Protein AF-A0A9P0NRB1-F1 (afdb_monomer)

Radius of gyration: 31.97 Å; Cα contacts (8 Å, |Δi|>4): 342; chains: 1; bounding box: 76×62×116 Å

Foldseek 3Di:
DDAAPPPRHDDPDVVVNQVCCCPPVVDPPPPPPPPDPQDQPDAAPPPRDTHSDPVVNCVCCCPPVVDPPPDPPPPPPPVVPPPDDFDDCVVPVLVVQLFDPPWTKDWPDWDADPPSWIKTKMKTKQQDPVNVVVSVVVNCVSQLFDKDWPDFDDDPDPFWPGWTKIDTPLLAAQVVDPGRDPSNPNFPWMKIKIKGFDCPLVPPPDDDPDDDDPSGIIMITMITGRGGPDDSDHPPPPPPPPPPDDDDDDDDDDDDDDDDDDDDD

Secondary structure (DSSP, 8-state):
--B-TTT--B-SSHHHHHHHHHHTS----------------EE-TTT--EESSHHHHHHHHHHHS-------------GGG--SPPPPGGG-HHHHHHSPTT--EEEEEEEE-STT-EEEEEEEET--HHHHHHHHHHHHHHHTPPEEEEEE---S-TTEEEEEEEEETT-S-GGGSSS--TT------EEEEEEEE-GGGGGS-----SS------EEEEEEEEE--SS-----------------------------------

Nearest PDB structures (foldseek):
  3l4g-assembly1_C  TM=4.200E-01  e=4.063E-01  Homo sapiens
  3l4g-assembly3_K  TM=4.240E-01  e=7.690E-01  Homo sapiens
  3fd2-assembly1_A  TM=2.915E-01  e=7.828E+00  Monomastix sp. OKE-1

Mean predicted aligned error: 19.41 Å

Solvent-accessible surface area (backbone atoms only — not comparable to full-atom values): 16632 Å² total; per-residue (Å²): 122,51,58,37,93,88,76,66,50,75,27,96,42,65,71,55,44,54,52,44,40,40,73,75,67,64,44,79,79,81,67,72,83,75,86,62,96,63,73,58,77,35,61,41,91,89,77,63,53,69,21,74,44,67,70,58,43,53,52,46,37,39,75,76,65,70,42,84,72,67,72,77,73,68,82,63,84,64,70,88,72,62,95,61,80,69,48,68,51,82,84,36,61,76,56,51,75,62,49,73,83,97,63,54,36,36,70,77,43,80,47,79,48,76,93,83,17,34,39,36,31,34,34,33,58,68,35,45,73,68,58,47,51,54,45,52,54,49,38,27,63,76,59,36,48,60,71,38,82,71,49,69,56,87,58,91,49,88,47,46,80,41,42,41,31,32,24,37,72,30,45,42,53,32,91,82,42,99,78,54,57,96,61,32,65,39,27,72,22,31,41,36,44,36,26,28,58,46,69,80,64,75,70,64,74,89,82,72,96,75,78,94,70,85,81,74,47,25,30,25,44,35,39,42,33,50,38,74,81,62,84,70,56,74,80,70,75,83,67,82,74,72,82,78,77,82,79,86,78,82,86,84,89,82,90,81,89,83,85,89,78,88,82,90,131

pLDDT: mean 70.47, std 21.88, range [27.14, 97.5]

Structure (mmCIF, N/CA/C/O backbone):
data_AF-A0A9P0NRB1-F1
#
_entry.id   AF-A0A9P0NRB1-F1
#
loop_
_atom_site.group_PDB
_atom_site.id
_atom_site.type_symbol
_atom_site.label_atom_id
_atom_site.label_alt_id
_atom_site.label_comp_id
_atom_site.label_asym_id
_atom_site.label_entity_id
_atom_site.label_seq_id
_atom_site.pdbx_PDB_ins_code
_atom_site.Cartn_x
_atom_site.Cartn_y
_atom_site.Cartn_z
_atom_site.occupancy
_atom_site.B_iso_or_equiv
_atom_site.auth_seq_id
_atom_site.auth_comp_id
_atom_site.auth_asym_id
_atom_site.auth_atom_id
_atom_site.pdbx_PDB_model_num
ATOM 1 N N . MET A 1 1 ? 16.504 -20.278 -51.788 1.00 63.56 1 MET A N 1
ATOM 2 C CA . MET A 1 1 ? 15.832 -20.450 -50.476 1.00 63.56 1 MET A CA 1
ATOM 3 C C . MET A 1 1 ? 16.129 -21.858 -49.961 1.00 63.56 1 MET A C 1
ATOM 5 O O . MET A 1 1 ? 16.263 -22.744 -50.796 1.00 63.56 1 MET A O 1
ATOM 9 N N . PRO A 1 2 ? 16.322 -22.094 -48.650 1.00 80.12 2 PRO A N 1
ATOM 10 C CA . PRO A 1 2 ? 16.578 -23.442 -48.137 1.00 80.12 2 PRO A CA 1
ATOM 11 C C . PRO A 1 2 ? 15.350 -24.344 -48.331 1.00 80.12 2 PRO A C 1
ATOM 13 O O . PRO A 1 2 ? 14.258 -24.010 -47.871 1.00 80.12 2 PRO A O 1
ATOM 16 N N . LYS A 1 3 ? 15.539 -25.486 -48.996 1.00 84.06 3 LYS A N 1
ATOM 17 C CA . LYS A 1 3 ? 14.492 -26.470 -49.302 1.00 84.06 3 LYS A CA 1
ATOM 18 C C . LYS A 1 3 ? 14.758 -27.795 -48.590 1.00 84.06 3 LYS A C 1
ATOM 20 O O . LYS A 1 3 ? 15.899 -28.100 -48.267 1.00 84.06 3 LYS A O 1
ATOM 25 N N . CYS A 1 4 ? 13.702 -28.542 -48.289 1.00 86.06 4 CYS A N 1
ATOM 26 C CA . CYS A 1 4 ? 13.808 -29.878 -47.710 1.00 86.06 4 CYS A CA 1
ATOM 27 C C . CYS A 1 4 ? 14.178 -30.894 -48.785 1.00 86.06 4 CYS A C 1
ATOM 29 O O . CYS A 1 4 ? 13.481 -30.995 -49.784 1.00 86.06 4 CYS A O 1
ATOM 31 N N . ASP A 1 5 ? 15.219 -31.688 -48.561 1.00 80.56 5 ASP A N 1
ATOM 32 C CA . ASP A 1 5 ? 15.662 -32.677 -49.550 1.00 80.56 5 ASP A CA 1
ATOM 33 C C . ASP A 1 5 ? 14.778 -33.936 -49.576 1.00 80.56 5 ASP A C 1
ATOM 35 O O . ASP A 1 5 ? 14.837 -34.709 -50.523 1.00 80.56 5 ASP A O 1
ATOM 39 N N . VAL A 1 6 ? 13.922 -34.127 -48.560 1.00 80.69 6 VAL A N 1
ATOM 40 C CA . VAL A 1 6 ? 13.035 -35.300 -48.443 1.00 80.69 6 VAL A CA 1
ATOM 41 C C . VAL A 1 6 ? 11.639 -35.037 -49.012 1.00 80.69 6 VAL A C 1
ATOM 43 O O . VAL A 1 6 ? 11.053 -35.921 -49.624 1.00 80.69 6 VAL A O 1
ATOM 46 N N . CYS A 1 7 ? 11.084 -33.836 -48.822 1.00 86.75 7 CYS A N 1
ATOM 47 C CA . CYS A 1 7 ? 9.746 -33.488 -49.327 1.00 86.75 7 CYS A CA 1
ATOM 48 C C . CYS A 1 7 ? 9.710 -32.237 -50.215 1.00 86.75 7 CYS A C 1
ATOM 50 O O . CYS A 1 7 ? 8.632 -31.720 -50.502 1.00 86.75 7 CYS A O 1
ATOM 52 N N . CYS A 1 8 ? 10.875 -31.711 -50.605 1.00 81.25 8 CYS A N 1
ATOM 53 C CA . CYS A 1 8 ? 11.050 -30.564 -51.506 1.00 81.25 8 CYS A CA 1
ATOM 54 C C . CYS A 1 8 ? 10.349 -29.265 -51.081 1.00 81.25 8 CYS A C 1
ATOM 56 O O . CYS A 1 8 ? 10.279 -28.314 -51.856 1.00 81.25 8 CYS A O 1
ATOM 58 N N . LYS A 1 9 ? 9.878 -29.177 -49.832 1.00 83.38 9 LYS A N 1
ATOM 59 C CA . LYS A 1 9 ? 9.221 -27.980 -49.311 1.00 83.38 9 LYS A CA 1
ATOM 60 C C . LYS A 1 9 ? 10.230 -26.855 -49.101 1.00 83.38 9 LYS A C 1
ATOM 62 O O . LYS A 1 9 ? 11.273 -27.061 -48.478 1.00 83.38 9 LYS A O 1
ATOM 67 N N . GLU A 1 10 ? 9.907 -25.664 -49.591 1.00 84.44 10 GLU A N 1
ATOM 68 C CA . GLU A 1 10 ? 10.756 -24.485 -49.443 1.00 84.44 10 GLU A CA 1
ATOM 69 C C . GLU A 1 10 ? 10.470 -23.736 -48.142 1.00 84.44 10 GLU A C 1
ATOM 71 O O . GLU A 1 10 ? 9.328 -23.607 -47.693 1.00 84.44 10 GLU A O 1
ATOM 76 N N . PHE A 1 11 ? 11.531 -23.223 -47.525 1.00 85.56 11 PHE A N 1
ATOM 77 C CA . PHE A 1 11 ? 11.455 -22.463 -46.289 1.00 85.56 11 PHE A CA 1
ATOM 78 C C . PHE A 1 11 ? 12.153 -21.121 -46.449 1.00 85.56 11 PHE A C 1
ATOM 80 O O . PHE A 1 11 ? 13.202 -20.998 -47.075 1.00 85.56 11 PHE A O 1
ATOM 87 N N . SER A 1 12 ? 11.603 -20.106 -45.788 1.00 81.31 12 SER A N 1
ATOM 88 C CA . SER A 1 12 ? 12.189 -18.766 -45.762 1.00 81.31 12 SER A CA 1
ATOM 89 C C . SER A 1 12 ? 13.526 -18.703 -45.016 1.00 81.31 12 SER A C 1
ATOM 91 O O . SER A 1 12 ? 14.352 -17.851 -45.315 1.00 81.31 12 SER A O 1
ATOM 93 N N . LEU A 1 13 ? 13.763 -19.593 -44.042 1.00 79.44 13 LEU A N 1
ATOM 94 C CA . LEU A 1 13 ? 14.939 -19.569 -43.164 1.00 79.44 13 LEU A CA 1
ATOM 95 C C . LEU A 1 13 ? 15.403 -20.990 -42.811 1.00 79.44 13 LEU A C 1
ATOM 97 O O . LEU A 1 13 ? 14.584 -21.857 -42.502 1.00 79.44 13 LEU A O 1
ATOM 101 N N . GLY A 1 14 ? 16.719 -21.213 -42.725 1.00 81.00 14 GLY A N 1
ATOM 102 C CA . GLY A 1 14 ? 17.300 -22.534 -42.424 1.00 81.00 14 GLY A CA 1
ATOM 103 C C . GLY A 1 14 ? 16.897 -23.122 -41.060 1.00 81.00 14 GLY A C 1
ATOM 104 O O . GLY A 1 14 ? 16.798 -24.337 -40.908 1.00 81.00 14 GLY A O 1
ATOM 105 N N . LYS A 1 15 ? 16.571 -22.278 -40.068 1.00 81.56 15 LYS A N 1
ATOM 106 C CA . LYS A 1 15 ? 16.027 -22.727 -38.769 1.00 81.56 15 LYS A CA 1
ATOM 107 C C . LYS A 1 15 ? 14.646 -23.384 -38.892 1.00 81.56 15 LYS A C 1
ATOM 109 O O . LYS A 1 15 ? 14.331 -24.303 -38.139 1.00 81.56 15 LYS A O 1
ATOM 114 N N . ASN A 1 16 ? 13.835 -22.929 -39.848 1.00 81.62 16 ASN A N 1
ATOM 115 C CA . ASN A 1 16 ? 12.512 -23.494 -40.098 1.00 81.62 16 ASN A CA 1
ATOM 116 C C . ASN A 1 16 ? 12.631 -24.850 -40.788 1.00 81.62 16 ASN A C 1
ATOM 118 O O . ASN A 1 16 ? 11.941 -25.778 -40.379 1.00 81.62 16 ASN A O 1
ATOM 122 N N 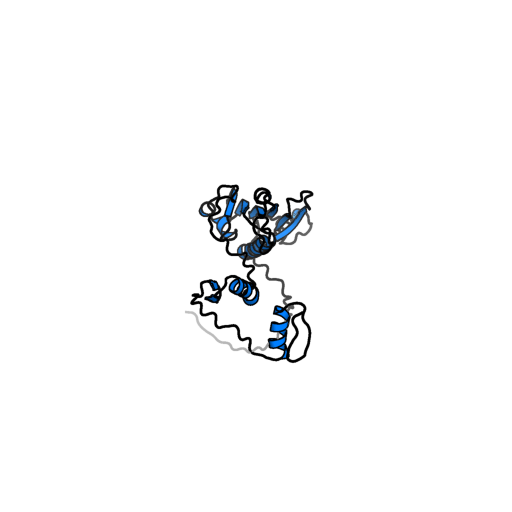. LEU A 1 17 ? 13.570 -24.977 -41.731 1.00 84.25 17 LEU A N 1
ATOM 123 C CA . LEU A 1 17 ? 13.905 -26.255 -42.349 1.00 84.25 17 LEU A CA 1
ATOM 124 C C . LEU A 1 17 ? 14.375 -27.277 -41.298 1.00 84.25 17 LEU A C 1
ATOM 126 O O . LEU A 1 17 ? 13.826 -28.368 -41.233 1.00 84.25 17 LEU A O 1
ATOM 130 N N . LYS A 1 18 ? 15.299 -26.916 -40.394 1.00 80.44 18 LYS A N 1
ATOM 131 C CA . LYS A 1 18 ? 15.756 -27.826 -39.320 1.00 80.44 18 LYS A CA 1
ATOM 132 C C . LYS A 1 18 ? 14.619 -28.309 -38.416 1.00 80.44 18 LYS A C 1
ATOM 134 O O . LYS A 1 18 ? 14.511 -29.501 -38.150 1.00 80.44 18 LYS A O 1
ATOM 139 N N . ARG A 1 19 ? 13.738 -27.403 -37.979 1.00 82.31 19 ARG A N 1
ATOM 140 C CA . ARG A 1 19 ? 12.544 -27.766 -37.195 1.00 82.31 19 ARG A CA 1
ATOM 141 C C . ARG A 1 19 ? 11.595 -28.674 -37.982 1.00 82.31 19 ARG A C 1
ATOM 143 O O . ARG A 1 19 ? 11.030 -29.599 -37.412 1.00 82.31 19 ARG A O 1
ATOM 150 N N . HIS A 1 20 ? 11.429 -28.423 -39.278 1.00 84.38 20 HIS A N 1
ATOM 151 C CA . HIS A 1 20 ? 10.632 -29.267 -40.160 1.00 84.38 20 HIS A CA 1
ATOM 152 C C . HIS A 1 20 ? 11.219 -30.684 -40.287 1.00 84.38 20 HIS A C 1
ATOM 154 O O . HIS A 1 20 ? 10.473 -31.646 -40.139 1.00 84.38 20 HIS A O 1
ATOM 160 N N . MET A 1 21 ? 12.540 -30.825 -40.443 1.00 77.56 21 MET A N 1
ATOM 161 C CA . MET A 1 21 ? 13.209 -32.134 -40.503 1.00 77.56 21 MET A CA 1
ATOM 162 C C . MET A 1 21 ? 13.005 -32.959 -39.224 1.00 77.56 21 MET A C 1
ATOM 164 O O . MET A 1 21 ? 12.771 -34.163 -39.298 1.00 77.56 21 MET A O 1
ATOM 168 N N . VAL A 1 22 ? 13.030 -32.313 -38.054 1.00 80.31 22 VAL A N 1
ATOM 169 C CA . VAL A 1 22 ? 12.804 -32.984 -36.760 1.00 80.31 22 VAL A CA 1
ATOM 170 C C . VAL A 1 22 ? 11.338 -33.365 -36.568 1.00 80.31 22 VAL A C 1
ATOM 172 O O . VAL A 1 22 ? 11.040 -34.475 -36.144 1.00 80.31 22 VAL A O 1
ATOM 175 N N . ASN A 1 23 ? 10.409 -32.463 -36.883 1.00 77.81 23 ASN A N 1
ATOM 176 C CA . ASN A 1 23 ? 8.996 -32.679 -36.570 1.00 77.81 23 ASN A CA 1
ATOM 177 C C . ASN A 1 23 ? 8.279 -33.564 -37.594 1.00 77.81 23 ASN A C 1
ATOM 179 O O . ASN A 1 23 ? 7.386 -34.318 -37.222 1.00 77.81 23 ASN A O 1
ATOM 183 N N . VAL A 1 24 ? 8.635 -33.446 -38.875 1.00 82.56 24 VAL A N 1
ATOM 184 C CA . VAL A 1 24 ? 7.942 -34.134 -39.977 1.00 82.56 24 VAL A CA 1
ATOM 185 C C . VAL A 1 24 ? 8.678 -35.404 -40.378 1.00 82.56 24 VAL A C 1
ATOM 187 O O . VAL A 1 24 ? 8.053 -36.444 -40.547 1.00 82.56 24 VAL A O 1
ATOM 190 N N . HIS A 1 25 ? 10.004 -35.341 -40.479 1.00 81.31 25 HIS A N 1
ATOM 191 C CA . HIS A 1 25 ? 10.816 -36.474 -40.924 1.00 81.31 25 HIS A CA 1
ATOM 192 C C . HIS A 1 25 ? 11.474 -37.237 -39.769 1.00 81.31 25 HIS A C 1
ATOM 194 O O . HIS A 1 25 ? 12.205 -38.190 -40.019 1.00 81.31 25 HIS A O 1
ATOM 200 N N . LYS A 1 26 ? 11.219 -36.833 -38.511 1.00 73.94 26 LYS A N 1
ATOM 201 C CA . LYS A 1 26 ? 11.788 -37.431 -37.288 1.00 73.94 26 LYS A CA 1
ATOM 202 C C . LYS A 1 26 ? 13.306 -37.631 -37.366 1.00 73.94 26 LYS A C 1
ATOM 204 O O . LYS A 1 26 ? 13.848 -38.515 -36.709 1.00 73.94 26 LYS A O 1
ATOM 209 N N . VAL A 1 27 ? 13.996 -36.804 -38.157 1.00 69.19 27 VAL A N 1
ATOM 210 C CA . VAL A 1 27 ? 15.444 -36.908 -38.315 1.00 69.19 27 VAL A CA 1
ATOM 211 C C . VAL A 1 27 ? 16.075 -36.442 -37.006 1.00 69.19 27 VAL A C 1
ATOM 213 O O . VAL A 1 27 ? 15.820 -35.303 -36.589 1.00 69.19 27 VAL A O 1
ATOM 216 N N . PRO A 1 28 ? 16.889 -37.283 -36.341 1.00 56.00 28 PRO A N 1
ATOM 217 C CA . PRO A 1 28 ? 17.625 -36.867 -35.163 1.00 56.00 28 PRO A CA 1
ATOM 218 C C . PRO A 1 28 ? 18.485 -35.667 -35.542 1.00 56.00 28 PRO A C 1
ATOM 220 O O . PRO A 1 28 ? 19.291 -35.729 -36.471 1.00 56.00 28 PRO A O 1
ATOM 223 N N . SER A 1 29 ? 18.296 -34.540 -34.856 1.00 51.50 29 SER A N 1
ATOM 224 C CA . SER A 1 29 ? 19.194 -33.406 -35.035 1.00 51.50 29 SER A CA 1
ATOM 225 C C . SER A 1 29 ? 20.600 -33.860 -34.666 1.00 51.50 29 SER A C 1
ATOM 227 O O . SER A 1 29 ? 20.891 -34.046 -33.488 1.00 51.50 29 SER A O 1
ATOM 229 N N . ILE A 1 30 ? 21.489 -33.977 -35.655 1.00 51.09 30 ILE A N 1
ATOM 230 C CA . ILE A 1 30 ? 22.933 -33.976 -35.420 1.00 51.09 30 ILE A CA 1
ATOM 231 C C . ILE A 1 30 ? 23.296 -32.537 -35.032 1.00 51.09 30 ILE A C 1
ATOM 233 O O . ILE A 1 30 ? 23.882 -31.764 -35.791 1.00 51.09 30 ILE A O 1
ATOM 237 N N . SER A 1 31 ? 22.880 -32.121 -33.837 1.00 48.03 31 SER A N 1
ATOM 238 C CA . SER A 1 31 ? 23.631 -31.110 -33.117 1.00 48.03 31 SER A CA 1
ATOM 239 C C . SER A 1 31 ? 24.984 -31.750 -32.857 1.00 48.03 31 SER A C 1
ATOM 241 O O . SER A 1 31 ? 25.068 -32.695 -32.074 1.00 48.03 31 SER A O 1
ATOM 243 N N . LYS A 1 32 ? 26.019 -31.273 -33.560 1.00 40.84 32 LYS A N 1
ATOM 244 C CA . LYS A 1 32 ? 27.420 -31.549 -33.223 1.00 40.84 32 LYS A CA 1
ATOM 245 C C . LYS A 1 32 ? 27.555 -31.586 -31.693 1.00 40.84 32 LYS A C 1
ATOM 247 O O . LYS A 1 32 ? 27.020 -30.669 -31.057 1.00 40.84 32 LYS A O 1
ATOM 252 N N . PRO A 1 33 ? 28.220 -32.596 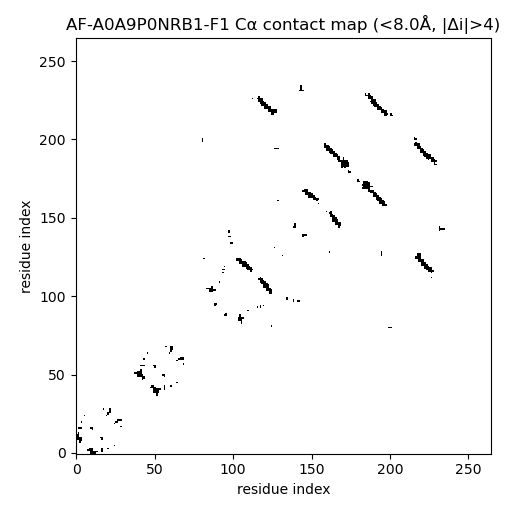-31.104 1.00 36.78 33 PRO A N 1
ATOM 253 C CA . PRO A 1 33 ? 28.442 -32.617 -29.673 1.00 36.78 33 PRO A CA 1
ATOM 254 C C . PRO A 1 33 ? 29.282 -31.386 -29.365 1.00 36.78 33 PRO A C 1
ATOM 256 O O . PRO A 1 33 ? 30.454 -31.300 -29.725 1.00 36.78 33 PRO A O 1
ATOM 259 N N . ASN A 1 34 ? 28.655 -30.381 -28.766 1.00 38.09 34 ASN A N 1
ATOM 260 C CA . ASN A 1 34 ? 29.394 -29.271 -28.214 1.00 38.09 34 ASN A CA 1
ATOM 261 C C . ASN A 1 34 ? 29.995 -29.829 -26.928 1.00 38.09 34 ASN A C 1
ATOM 263 O O . ASN A 1 34 ? 29.388 -29.754 -25.861 1.00 38.09 34 ASN A O 1
ATOM 267 N N . ILE A 1 35 ? 31.155 -30.476 -27.061 1.00 45.94 35 ILE A N 1
ATOM 268 C CA . ILE A 1 35 ? 32.080 -30.663 -25.953 1.00 45.94 35 ILE A CA 1
ATOM 269 C C . ILE A 1 35 ? 32.427 -29.248 -25.501 1.00 45.94 35 ILE A C 1
ATOM 271 O O . ILE A 1 35 ? 33.312 -28.584 -26.023 1.00 45.94 35 ILE A O 1
ATOM 275 N N . THR A 1 36 ? 31.645 -28.749 -24.560 1.00 38.72 36 THR A N 1
ATOM 276 C CA . THR A 1 36 ? 32.065 -27.705 -23.650 1.00 38.72 36 THR A CA 1
ATOM 277 C C . THR A 1 36 ? 31.658 -28.194 -22.280 1.00 38.72 36 THR A C 1
ATOM 279 O O . THR A 1 36 ? 30.482 -28.243 -21.930 1.00 38.72 36 THR A O 1
ATOM 282 N N . THR A 1 37 ? 32.671 -28.595 -21.528 1.00 44.12 37 THR A N 1
ATOM 283 C CA . THR A 1 37 ? 32.717 -28.686 -20.072 1.00 44.12 37 THR A CA 1
ATOM 284 C C . THR A 1 37 ? 32.214 -27.376 -19.452 1.00 44.12 37 THR A C 1
ATOM 286 O O . THR A 1 37 ? 32.972 -26.534 -18.984 1.00 44.12 37 THR A O 1
ATOM 289 N N . LYS A 1 38 ? 30.904 -27.133 -19.502 1.00 51.09 38 LYS A N 1
ATOM 290 C CA . LYS A 1 38 ? 30.254 -26.024 -18.808 1.00 51.09 38 LYS A CA 1
ATOM 291 C C . LYS A 1 38 ? 29.505 -26.611 -17.636 1.00 51.09 38 LYS A C 1
ATOM 293 O O . LYS A 1 38 ? 28.377 -27.078 -17.768 1.00 51.09 38 LYS A O 1
ATOM 298 N N . GLU A 1 39 ? 30.171 -26.574 -16.490 1.00 53.88 39 GLU A N 1
ATOM 299 C CA . GLU A 1 39 ? 29.558 -26.781 -15.185 1.00 53.88 39 GLU A CA 1
ATOM 300 C C . GLU A 1 39 ? 28.224 -26.028 -15.125 1.00 53.88 39 GLU A C 1
ATOM 302 O O . GLU A 1 39 ? 28.131 -24.858 -15.507 1.00 53.88 39 GLU A O 1
ATOM 307 N N . SER A 1 40 ? 27.162 -26.700 -14.691 1.00 59.78 40 SER A N 1
ATOM 308 C CA . SER A 1 40 ? 25.835 -26.106 -14.564 1.00 59.78 40 SER A CA 1
ATOM 309 C C . SER A 1 40 ? 25.842 -25.018 -13.481 1.00 59.78 40 SER A C 1
ATOM 311 O O . SER A 1 40 ? 25.691 -25.312 -12.293 1.00 59.78 40 SER A O 1
ATOM 313 N N . LYS A 1 41 ? 26.034 -23.756 -13.885 1.00 68.38 41 LYS A N 1
ATOM 314 C CA . LYS A 1 41 ? 26.217 -22.609 -12.971 1.00 68.38 41 LYS A CA 1
ATOM 315 C C . LYS A 1 41 ? 24.924 -22.108 -12.326 1.00 68.38 41 LYS A C 1
ATOM 317 O O . LYS A 1 41 ? 24.978 -21.327 -11.380 1.00 68.38 41 LYS A O 1
ATOM 322 N N . HIS A 1 42 ? 23.757 -22.493 -12.842 1.00 70.56 42 HIS A N 1
ATOM 323 C CA . HIS A 1 42 ? 22.483 -21.887 -12.457 1.00 70.56 42 HIS A CA 1
ATOM 324 C C . HIS A 1 42 ? 21.522 -22.933 -11.897 1.00 70.56 42 HIS A C 1
ATOM 326 O O . HIS A 1 42 ? 20.963 -23.728 -12.645 1.00 70.56 42 HIS A O 1
ATOM 332 N N . LYS A 1 43 ? 21.320 -22.926 -10.576 1.00 77.44 43 LYS A N 1
ATOM 333 C CA . LYS A 1 43 ? 20.413 -23.847 -9.878 1.00 77.44 43 LYS A CA 1
ATOM 334 C C . LYS A 1 43 ? 19.132 -23.128 -9.470 1.00 77.44 43 LYS A C 1
ATOM 336 O O . LYS A 1 43 ? 19.185 -21.982 -9.032 1.00 77.44 43 LYS A O 1
ATOM 341 N N . CYS A 1 44 ? 17.995 -23.803 -9.598 1.00 74.62 44 CYS A N 1
ATOM 342 C CA . CYS A 1 44 ? 16.723 -23.292 -9.102 1.00 74.62 44 CYS A CA 1
ATOM 343 C C . CYS A 1 44 ? 16.697 -23.336 -7.565 1.00 74.62 44 CYS A C 1
ATOM 345 O O . CYS A 1 44 ? 16.925 -24.407 -7.005 1.00 74.62 44 CYS A O 1
ATOM 347 N N . PRO A 1 45 ? 16.374 -22.240 -6.861 1.00 68.81 45 PRO A N 1
ATOM 348 C CA . PRO A 1 45 ? 16.323 -22.239 -5.398 1.00 68.81 45 PRO A CA 1
ATOM 349 C C . PRO A 1 45 ? 15.149 -23.058 -4.838 1.00 68.81 45 PRO A C 1
ATOM 351 O O . PRO A 1 45 ? 15.239 -23.562 -3.724 1.00 68.81 45 PRO A O 1
ATOM 354 N N . LEU A 1 46 ? 14.074 -23.234 -5.615 1.00 67.25 46 LEU A N 1
ATOM 355 C CA . LEU A 1 46 ? 12.850 -23.906 -5.165 1.00 67.25 46 LEU A CA 1
ATOM 356 C C . LEU A 1 46 ? 12.891 -25.428 -5.336 1.00 67.25 46 LEU A C 1
ATOM 358 O O . LEU A 1 46 ? 12.350 -26.156 -4.514 1.00 67.25 46 LEU A O 1
ATOM 362 N N . CYS A 1 47 ? 13.540 -25.924 -6.391 1.00 78.31 47 CYS A N 1
ATOM 363 C CA . CYS A 1 47 ? 13.574 -27.362 -6.692 1.00 78.31 47 CYS A CA 1
ATOM 364 C C . CYS A 1 47 ? 14.978 -27.917 -6.961 1.00 78.31 47 CYS A C 1
ATOM 366 O O . CYS A 1 47 ? 15.119 -29.079 -7.327 1.00 78.31 47 CYS A O 1
ATOM 368 N N . LYS A 1 48 ? 16.023 -27.091 -6.807 1.00 74.56 48 LYS A N 1
ATOM 369 C CA . LYS A 1 48 ? 17.450 -27.451 -6.918 1.00 74.56 48 LYS A CA 1
ATOM 370 C C . LYS A 1 48 ? 17.897 -28.018 -8.274 1.00 74.56 48 LYS A C 1
ATOM 372 O O . LYS A 1 48 ? 19.066 -28.370 -8.420 1.00 74.56 48 LYS A O 1
ATOM 377 N N . LEU A 1 49 ? 17.023 -28.021 -9.285 1.00 71.62 49 LEU A N 1
ATOM 378 C CA . LEU A 1 49 ? 17.363 -28.385 -10.662 1.00 71.62 49 LEU A CA 1
ATOM 379 C C . LEU A 1 49 ? 18.429 -27.444 -11.232 1.00 71.62 49 LEU A C 1
ATOM 381 O O . LEU A 1 49 ? 18.332 -26.221 -11.093 1.00 71.62 49 LEU A O 1
ATOM 385 N N . ALA A 1 50 ? 19.440 -28.027 -11.872 1.00 76.25 50 ALA A N 1
ATOM 386 C CA . ALA A 1 50 ? 20.579 -27.311 -12.424 1.00 76.25 50 ALA A CA 1
ATOM 387 C C . ALA A 1 50 ? 20.418 -27.088 -13.932 1.00 76.25 50 ALA A C 1
ATOM 389 O O . ALA A 1 50 ? 20.007 -27.974 -14.677 1.00 76.25 50 ALA A O 1
ATOM 390 N N . PHE A 1 51 ? 20.772 -25.889 -14.380 1.00 77.25 51 PHE A N 1
ATOM 391 C CA . PHE A 1 51 ? 20.681 -25.453 -15.764 1.00 77.25 51 PHE A CA 1
ATOM 392 C C . PHE A 1 51 ? 22.030 -24.890 -16.215 1.00 77.25 51 PHE A C 1
ATOM 394 O O . PHE A 1 51 ? 22.731 -24.208 -15.461 1.00 77.25 51 PHE A O 1
ATOM 401 N N . VAL A 1 52 ? 22.380 -25.162 -17.473 1.00 75.19 52 VAL A N 1
ATOM 402 C CA . VAL A 1 52 ? 23.602 -24.642 -18.108 1.00 75.19 52 VAL A CA 1
ATOM 403 C C . VAL A 1 52 ? 23.475 -23.139 -18.386 1.00 75.19 52 VAL A C 1
ATOM 405 O O . VAL A 1 52 ? 24.432 -22.389 -18.217 1.00 75.19 52 VAL A O 1
ATOM 408 N N . GLU A 1 53 ? 22.273 -22.673 -18.741 1.00 66.62 53 GLU A N 1
ATOM 409 C CA . GLU A 1 53 ? 21.992 -21.271 -19.062 1.00 66.62 53 GLU A CA 1
ATOM 410 C C . GLU A 1 53 ? 20.931 -20.651 -18.146 1.00 66.62 53 GLU A C 1
ATOM 412 O O . GLU A 1 53 ? 19.927 -21.277 -17.790 1.00 66.62 53 GLU A O 1
ATOM 417 N N . ARG A 1 54 ? 21.101 -19.360 -17.839 1.00 63.59 54 ARG A N 1
ATOM 418 C CA . ARG A 1 54 ? 20.168 -18.579 -17.010 1.00 63.59 54 ARG A CA 1
ATOM 419 C C . ARG A 1 54 ? 18.781 -18.415 -17.645 1.00 63.59 54 ARG A C 1
ATOM 421 O O . ARG A 1 54 ? 17.781 -18.376 -16.936 1.00 63.59 54 ARG A O 1
ATOM 428 N N . SER A 1 55 ? 18.716 -18.337 -18.974 1.00 63.09 55 SER A N 1
ATOM 429 C CA . SER A 1 55 ? 17.480 -18.300 -19.774 1.00 63.09 55 SER A CA 1
ATOM 430 C C . SER A 1 55 ? 16.603 -19.535 -19.523 1.00 63.09 55 SER A C 1
ATOM 432 O O . SER A 1 55 ? 15.388 -19.424 -19.344 1.00 63.09 55 SER A O 1
ATOM 434 N N . SER A 1 56 ? 17.238 -20.706 -19.452 1.00 75.25 56 SER A N 1
ATOM 435 C CA . SER A 1 56 ? 16.584 -21.993 -19.226 1.00 75.25 56 SER A CA 1
ATOM 436 C C . SER A 1 56 ? 16.042 -22.115 -17.805 1.00 75.25 56 SER A C 1
ATOM 438 O O . SER A 1 56 ? 14.885 -22.506 -17.643 1.00 75.25 56 SER A O 1
ATOM 440 N N . LEU A 1 57 ? 16.816 -21.683 -16.802 1.00 76.56 57 LEU A N 1
ATOM 441 C CA . LEU A 1 57 ? 16.351 -21.589 -15.416 1.00 76.56 57 LEU A CA 1
ATOM 442 C C . LEU A 1 57 ? 15.130 -20.660 -15.297 1.00 76.56 57 LEU A C 1
ATOM 444 O O . LEU A 1 57 ? 14.101 -21.051 -14.753 1.00 76.56 57 LEU A O 1
ATOM 448 N N . ARG A 1 58 ? 15.189 -19.471 -15.906 1.00 66.06 58 ARG A N 1
ATOM 449 C CA . ARG A 1 58 ? 14.106 -18.477 -15.838 1.00 66.06 58 ARG A CA 1
ATOM 450 C C . ARG A 1 58 ? 12.799 -18.980 -16.457 1.00 66.06 58 ARG A C 1
ATOM 452 O O . ARG A 1 58 ? 11.712 -18.716 -15.948 1.00 66.06 58 ARG A O 1
ATOM 459 N N . ARG A 1 59 ? 12.888 -19.715 -17.570 1.00 71.56 59 ARG A N 1
ATOM 460 C CA . ARG A 1 59 ? 11.727 -20.369 -18.196 1.00 71.56 59 ARG A CA 1
ATOM 461 C C . ARG A 1 59 ? 11.153 -21.465 -17.297 1.00 71.56 59 ARG A C 1
ATOM 463 O O . ARG A 1 59 ? 9.933 -21.589 -17.192 1.00 71.56 59 ARG A O 1
ATOM 470 N N . HIS A 1 60 ? 12.017 -22.243 -16.653 1.00 79.06 60 HIS A N 1
ATOM 471 C CA . HIS A 1 60 ? 11.610 -23.251 -15.682 1.00 79.06 60 HIS A CA 1
ATOM 472 C C . HIS A 1 60 ? 10.878 -22.614 -14.488 1.00 79.06 60 HIS A C 1
ATOM 474 O O . HIS A 1 60 ? 9.774 -23.038 -14.165 1.00 79.06 60 HIS A O 1
ATOM 480 N N . GLU A 1 61 ? 11.412 -21.539 -13.910 1.00 68.19 61 GLU A N 1
ATOM 481 C CA . GLU A 1 61 ? 10.811 -20.846 -12.760 1.00 68.19 61 GLU A CA 1
ATOM 482 C C . GLU A 1 61 ? 9.438 -20.244 -13.076 1.00 68.19 61 GLU A C 1
ATOM 484 O O . GLU A 1 61 ? 8.506 -20.377 -12.284 1.00 68.19 61 GLU A O 1
ATOM 489 N N . ARG A 1 62 ? 9.262 -19.679 -14.274 1.00 65.19 62 ARG A N 1
ATOM 490 C CA . ARG A 1 62 ? 7.952 -19.177 -14.719 1.00 65.19 62 ARG A CA 1
ATOM 491 C C . ARG A 1 62 ? 6.928 -20.284 -14.944 1.00 65.19 62 ARG A C 1
ATOM 493 O O . ARG A 1 62 ? 5.771 -20.123 -14.587 1.00 65.19 62 ARG A O 1
ATOM 500 N N . SER A 1 63 ? 7.337 -21.385 -15.573 1.00 66.12 63 SER A N 1
ATOM 501 C CA . SER A 1 63 ? 6.403 -22.440 -15.995 1.00 66.12 63 SER A CA 1
ATOM 502 C C . SER A 1 63 ? 6.087 -23.460 -14.905 1.00 66.12 63 SER A C 1
ATOM 504 O O . SER A 1 63 ? 4.999 -24.027 -14.912 1.00 66.12 63 SER A O 1
ATOM 506 N N . LYS A 1 64 ? 7.024 -23.719 -13.986 1.00 72.00 64 LYS A N 1
ATOM 507 C CA . LYS A 1 64 ? 6.875 -24.728 -12.927 1.00 72.00 64 LYS A CA 1
ATOM 508 C C . LYS A 1 64 ? 6.590 -24.130 -11.558 1.00 72.00 64 LYS A C 1
ATOM 510 O O . LYS A 1 64 ? 5.891 -24.766 -10.783 1.00 72.00 64 LYS A O 1
ATOM 515 N N . HIS A 1 65 ? 7.060 -22.910 -11.299 1.00 70.31 65 HIS A N 1
ATOM 516 C CA . HIS A 1 65 ? 6.903 -22.258 -9.995 1.00 70.31 65 HIS A CA 1
ATOM 517 C C . HIS A 1 65 ? 6.043 -20.989 -10.051 1.00 70.31 65 HIS A C 1
ATOM 519 O O . HIS A 1 65 ? 5.826 -20.370 -9.018 1.00 70.31 65 HIS A O 1
ATOM 525 N N . GLN A 1 66 ? 5.548 -20.591 -11.234 1.00 56.31 66 GLN A N 1
ATOM 526 C CA . GLN A 1 66 ? 4.787 -19.345 -11.442 1.00 56.31 66 GLN A CA 1
ATOM 527 C C . GLN A 1 66 ? 5.521 -18.096 -10.911 1.00 56.31 66 GLN A C 1
ATOM 529 O O . GLN A 1 66 ? 4.902 -17.090 -10.570 1.00 56.31 66 GLN A O 1
ATOM 534 N N . VAL A 1 67 ? 6.858 -18.142 -10.847 1.00 48.31 67 VAL A N 1
ATOM 535 C CA . VAL A 1 67 ? 7.674 -17.041 -10.327 1.00 48.31 67 VAL A CA 1
ATOM 536 C C . VAL A 1 67 ? 7.975 -16.065 -11.459 1.00 48.31 67 VAL A C 1
ATOM 538 O O . VAL A 1 67 ? 8.634 -16.405 -12.448 1.00 48.31 67 VAL A O 1
ATOM 541 N N . ASN A 1 68 ? 7.549 -14.814 -11.289 1.00 44.19 68 ASN A N 1
ATO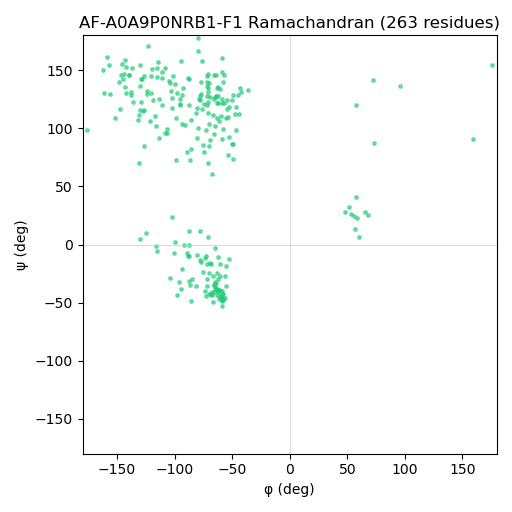M 542 C CA . ASN A 1 68 ? 8.045 -13.693 -12.077 1.00 44.19 68 ASN A CA 1
ATOM 543 C C . ASN A 1 68 ? 9.454 -13.343 -11.602 1.00 44.19 68 ASN A C 1
ATOM 545 O O . ASN A 1 68 ? 9.665 -12.405 -10.845 1.00 44.19 68 ASN A O 1
ATOM 549 N N . ILE A 1 69 ? 10.439 -14.119 -12.055 1.00 45.06 69 ILE A N 1
ATOM 550 C CA . ILE A 1 69 ? 11.849 -13.777 -11.885 1.00 45.06 69 ILE A CA 1
ATOM 551 C C . ILE A 1 69 ? 12.093 -12.563 -12.794 1.00 45.06 69 ILE A C 1
ATOM 553 O O . ILE A 1 69 ? 12.408 -12.695 -13.991 1.00 45.06 69 ILE A O 1
ATOM 557 N N . THR A 1 70 ? 11.906 -11.353 -12.265 1.00 39.34 70 THR A N 1
ATOM 558 C CA . THR A 1 70 ? 12.717 -10.201 -12.671 1.00 39.34 70 THR A CA 1
ATOM 559 C C . THR A 1 70 ? 14.149 -10.705 -12.694 1.00 39.34 70 THR A C 1
ATOM 561 O O . THR A 1 70 ? 14.562 -11.444 -11.800 1.00 39.34 70 THR A O 1
ATOM 564 N N . ALA A 1 71 ? 14.843 -10.474 -13.815 1.00 35.88 71 ALA A N 1
ATOM 565 C CA . ALA A 1 71 ? 16.199 -10.977 -13.996 1.00 35.88 71 ALA A CA 1
ATOM 566 C C . ALA A 1 71 ? 16.966 -10.736 -12.695 1.00 35.88 71 ALA A C 1
ATOM 568 O O . ALA A 1 71 ? 16.803 -9.647 -12.140 1.00 35.88 71 ALA A O 1
ATOM 569 N N . PRO A 1 72 ? 17.739 -11.711 -12.180 1.00 32.19 72 PRO A N 1
ATOM 570 C CA . PRO A 1 72 ? 18.542 -11.443 -11.007 1.00 32.19 72 PRO A CA 1
ATOM 571 C C . PRO A 1 72 ? 19.328 -10.208 -11.371 1.00 32.19 72 PRO A C 1
ATOM 573 O O . PRO A 1 72 ? 20.024 -10.226 -12.397 1.00 32.19 72 PRO A O 1
ATOM 576 N N . ILE A 1 73 ? 19.110 -9.141 -10.606 1.00 36.56 73 ILE A N 1
ATOM 577 C CA . ILE A 1 73 ? 19.934 -7.953 -10.657 1.00 36.56 73 ILE A CA 1
ATOM 578 C C . ILE A 1 73 ? 21.334 -8.537 -10.705 1.00 36.56 73 ILE A C 1
ATOM 580 O O . ILE A 1 73 ? 21.749 -9.271 -9.800 1.00 36.56 73 ILE A O 1
ATOM 584 N N . ARG A 1 74 ? 22.027 -8.364 -11.838 1.00 33.56 74 ARG A N 1
ATOM 585 C CA . ARG A 1 74 ? 23.470 -8.510 -11.805 1.00 33.56 74 ARG A CA 1
ATOM 586 C C . ARG A 1 74 ? 23.819 -7.549 -10.693 1.00 33.56 74 ARG A C 1
ATOM 588 O O . ARG A 1 74 ? 23.671 -6.351 -10.892 1.00 33.56 74 ARG A O 1
ATOM 595 N N . ILE A 1 75 ? 24.247 -8.069 -9.549 1.00 36.16 75 ILE A N 1
ATOM 596 C CA . ILE A 1 75 ? 24.963 -7.297 -8.549 1.00 36.16 75 ILE A CA 1
ATOM 597 C C . ILE A 1 75 ? 26.318 -6.962 -9.201 1.00 36.16 75 ILE A C 1
ATOM 599 O O . ILE A 1 75 ? 27.377 -7.379 -8.762 1.00 36.16 75 ILE A O 1
ATOM 603 N N . LYS A 1 76 ? 26.305 -6.241 -10.326 1.00 35.38 76 LYS A N 1
ATOM 604 C CA . LYS A 1 76 ? 27.097 -5.039 -10.363 1.00 35.38 76 LYS A CA 1
ATOM 605 C C . LYS A 1 76 ? 26.379 -4.171 -9.350 1.00 35.38 76 LYS A C 1
ATOM 607 O O . LYS A 1 76 ? 25.222 -3.828 -9.556 1.00 35.38 76 LYS A O 1
ATOM 612 N N . LYS A 1 77 ? 27.029 -3.916 -8.220 1.00 39.41 77 LYS A N 1
ATOM 613 C CA . LYS A 1 77 ? 26.762 -2.714 -7.443 1.00 39.41 77 LYS A CA 1
ATOM 614 C C . LYS A 1 77 ? 26.798 -1.538 -8.433 1.00 39.41 77 LYS A C 1
ATOM 616 O O . LYS A 1 77 ? 27.858 -0.977 -8.656 1.00 39.41 77 LYS A O 1
ATOM 621 N N . SER A 1 78 ? 25.692 -1.223 -9.098 1.00 37.97 78 SER A N 1
ATOM 622 C CA . SER A 1 78 ? 25.439 0.127 -9.573 1.00 37.97 78 SER A CA 1
ATOM 623 C C . SER A 1 78 ? 24.719 0.787 -8.413 1.00 37.97 78 SER A C 1
ATOM 625 O O . SER A 1 78 ? 23.494 0.846 -8.350 1.00 37.97 78 SER A O 1
ATOM 627 N N . ILE A 1 79 ? 25.522 1.201 -7.436 1.00 39.62 79 ILE A N 1
ATOM 628 C CA . ILE A 1 79 ? 25.108 2.137 -6.386 1.00 39.62 79 ILE A CA 1
ATOM 629 C C . ILE A 1 79 ? 24.564 3.431 -7.040 1.00 39.62 79 ILE A C 1
ATOM 631 O O . ILE A 1 79 ? 23.755 4.135 -6.453 1.00 39.62 79 ILE A O 1
ATOM 635 N N . ASP A 1 80 ? 24.898 3.652 -8.312 1.00 39.34 80 ASP A N 1
ATOM 636 C CA . ASP A 1 80 ? 24.580 4.804 -9.155 1.00 39.34 80 ASP A CA 1
ATOM 637 C C . ASP A 1 80 ? 23.089 5.030 -9.485 1.00 39.34 80 ASP A C 1
ATOM 639 O O . ASP A 1 80 ? 22.769 5.998 -10.171 1.00 39.34 80 ASP A O 1
ATOM 643 N N . CYS A 1 81 ? 22.159 4.168 -9.052 1.00 42.38 81 CYS A N 1
ATOM 644 C CA . CYS A 1 81 ? 20.724 4.343 -9.346 1.00 42.38 81 CYS A CA 1
ATOM 645 C C . CYS A 1 81 ? 19.850 4.595 -8.109 1.00 42.38 81 CYS A C 1
ATOM 647 O O . CYS A 1 81 ? 18.656 4.859 -8.258 1.00 42.38 81 CYS A O 1
ATOM 649 N N . ILE A 1 82 ? 20.406 4.522 -6.894 1.00 44.88 82 ILE A N 1
ATOM 650 C CA . ILE A 1 82 ? 19.643 4.822 -5.679 1.00 44.88 82 ILE A CA 1
ATOM 651 C C . ILE A 1 82 ? 19.719 6.331 -5.449 1.00 44.88 82 ILE A C 1
ATOM 653 O O . ILE A 1 82 ? 20.746 6.871 -5.057 1.00 44.88 82 ILE A O 1
ATOM 657 N N . THR A 1 83 ? 18.616 7.031 -5.695 1.00 49.50 83 THR A N 1
ATOM 658 C CA . THR A 1 83 ? 18.545 8.497 -5.569 1.00 49.50 83 THR A CA 1
ATOM 659 C C . THR A 1 83 ? 18.415 8.969 -4.112 1.00 49.50 83 THR A C 1
ATOM 661 O O . THR A 1 83 ? 18.003 10.103 -3.867 1.00 49.50 83 THR A O 1
ATOM 664 N N . PHE A 1 84 ? 18.619 8.084 -3.131 1.00 55.88 84 PHE A N 1
ATOM 665 C CA . PHE A 1 84 ? 18.436 8.365 -1.708 1.00 55.88 84 PHE A CA 1
ATOM 666 C C . PHE A 1 84 ? 19.246 7.409 -0.823 1.00 55.88 84 PHE A C 1
ATOM 668 O O . PHE A 1 84 ? 19.512 6.277 -1.208 1.00 55.88 84 PHE A O 1
ATOM 675 N N . GLU A 1 85 ? 19.581 7.847 0.388 1.00 63.44 85 GLU A N 1
ATOM 676 C CA . GLU A 1 85 ? 20.167 6.988 1.419 1.00 63.44 85 GLU A CA 1
ATOM 677 C C . GLU A 1 85 ? 19.107 6.013 1.972 1.00 63.44 85 GLU A C 1
ATOM 679 O O . GLU A 1 85 ? 18.062 6.471 2.455 1.00 63.44 85 GLU A O 1
ATOM 684 N N . PRO A 1 86 ? 19.306 4.685 1.857 1.00 77.12 86 PRO A N 1
ATOM 685 C CA . PRO A 1 86 ? 18.368 3.698 2.381 1.00 77.12 86 PRO A CA 1
ATOM 686 C C . PRO A 1 86 ? 18.230 3.782 3.900 1.00 77.12 86 PRO A C 1
ATOM 688 O O . PRO A 1 86 ? 19.224 3.828 4.617 1.00 77.12 86 PRO A O 1
ATOM 691 N N . SER A 1 87 ? 16.998 3.720 4.395 1.00 77.25 87 SER A N 1
ATOM 692 C CA . SER A 1 87 ? 16.743 3.589 5.829 1.00 77.25 87 SER A CA 1
ATOM 693 C C . SER A 1 87 ? 16.981 2.151 6.282 1.00 77.25 87 SER A C 1
ATOM 695 O O . SER A 1 87 ? 16.574 1.210 5.593 1.00 77.25 87 SER A O 1
ATOM 697 N N . ASN A 1 88 ? 17.581 1.974 7.459 1.00 79.81 88 ASN A N 1
ATOM 698 C CA . ASN A 1 88 ? 17.667 0.662 8.082 1.00 79.81 88 ASN A CA 1
ATOM 699 C C . ASN A 1 88 ? 16.293 0.274 8.658 1.00 79.81 88 ASN A C 1
ATOM 701 O O . ASN A 1 88 ? 15.731 0.986 9.483 1.00 79.81 88 ASN A O 1
ATOM 705 N N . LEU A 1 89 ? 15.724 -0.848 8.208 1.00 82.19 89 LEU A N 1
ATOM 706 C CA . LEU A 1 89 ? 14.441 -1.334 8.728 1.00 82.19 89 LEU A CA 1
ATOM 707 C C . LEU A 1 89 ? 14.539 -1.891 10.153 1.00 82.19 89 LEU A C 1
ATOM 709 O O . LEU A 1 89 ? 13.503 -2.040 10.798 1.00 82.19 89 LEU A O 1
ATOM 713 N N . ASP A 1 90 ? 15.741 -2.198 10.645 1.00 81.50 90 ASP A N 1
ATOM 714 C CA . ASP A 1 90 ? 15.941 -2.662 12.023 1.00 81.50 90 ASP A CA 1
ATOM 715 C C . ASP A 1 90 ? 15.535 -1.601 13.057 1.00 81.50 90 ASP A C 1
ATOM 717 O O . ASP A 1 90 ? 15.091 -1.954 14.148 1.00 81.50 90 ASP A O 1
ATOM 721 N N . ASP A 1 91 ? 15.561 -0.321 12.674 1.00 83.44 91 ASP A N 1
ATOM 722 C CA . ASP A 1 91 ? 15.104 0.799 13.504 1.00 83.44 91 ASP A CA 1
ATOM 723 C C . ASP A 1 91 ? 13.565 0.869 13.614 1.00 83.44 91 ASP A C 1
ATOM 725 O O . ASP A 1 91 ? 13.017 1.612 14.430 1.00 83.44 91 ASP A O 1
ATOM 729 N N . PHE A 1 92 ? 12.840 0.096 12.795 1.00 89.19 92 PHE A N 1
ATOM 730 C CA . PHE A 1 92 ? 11.379 0.132 12.678 1.00 89.19 92 PHE A CA 1
ATOM 731 C C . PHE A 1 92 ? 10.780 -1.286 12.756 1.00 89.19 92 PHE A C 1
ATOM 733 O O . PHE A 1 92 ? 10.263 -1.794 11.756 1.00 89.19 92 PHE A O 1
ATOM 740 N N . PRO A 1 93 ? 10.797 -1.947 13.929 1.00 88.50 93 PRO A N 1
ATOM 741 C CA . PRO A 1 93 ? 10.468 -3.369 14.057 1.00 88.50 93 PRO A CA 1
ATOM 742 C C . PRO A 1 93 ? 9.051 -3.718 13.576 1.00 88.50 93 PRO A C 1
ATOM 744 O O . PRO A 1 93 ? 8.890 -4.626 12.763 1.00 88.50 93 PRO A O 1
ATOM 747 N N . LEU A 1 94 ? 8.028 -2.946 13.971 1.00 89.50 94 LEU A N 1
ATOM 748 C CA . LEU A 1 94 ? 6.656 -3.184 13.501 1.00 89.50 94 LEU A CA 1
ATOM 749 C C . LEU A 1 94 ? 6.508 -2.946 11.994 1.00 89.50 94 LEU A C 1
ATOM 751 O O . LEU A 1 94 ? 5.750 -3.639 11.323 1.00 89.50 94 LEU A O 1
ATOM 755 N N . LEU A 1 95 ? 7.229 -1.969 11.434 1.00 91.38 95 LEU A N 1
ATOM 756 C CA . LEU A 1 95 ? 7.191 -1.726 9.994 1.00 91.38 95 LEU A CA 1
ATOM 757 C C . LEU A 1 95 ? 7.856 -2.877 9.233 1.00 91.38 95 LEU A C 1
ATOM 759 O O . LEU A 1 95 ? 7.300 -3.335 8.236 1.00 91.38 95 LEU A O 1
ATOM 763 N N . LYS A 1 96 ? 9.001 -3.365 9.722 1.00 89.69 96 LYS A N 1
ATOM 764 C CA . LYS A 1 96 ? 9.773 -4.474 9.144 1.00 89.69 96 LYS A CA 1
ATOM 765 C C . LYS A 1 96 ? 8.938 -5.746 8.983 1.00 89.69 96 LYS A C 1
ATOM 767 O O . LYS A 1 96 ? 9.094 -6.446 7.987 1.00 89.69 96 LYS A O 1
ATOM 772 N N . GLU A 1 97 ? 8.025 -6.023 9.910 1.00 91.19 97 GLU A N 1
ATOM 773 C CA . GLU A 1 97 ? 7.116 -7.176 9.830 1.00 91.19 97 GLU A CA 1
ATOM 774 C C . GLU A 1 97 ? 6.027 -7.027 8.750 1.00 91.19 97 GLU A C 1
ATOM 776 O O . GLU A 1 97 ? 5.570 -8.022 8.171 1.00 91.19 97 GLU A O 1
ATOM 781 N N . LEU A 1 98 ? 5.615 -5.787 8.456 1.00 91.75 98 LEU A N 1
ATOM 782 C CA . LEU A 1 98 ? 4.498 -5.475 7.558 1.00 91.75 98 LEU A CA 1
ATOM 783 C C . LEU A 1 98 ? 4.912 -5.212 6.105 1.00 91.75 98 LEU A C 1
ATOM 785 O O . LEU A 1 98 ? 4.069 -5.315 5.209 1.00 91.75 98 LEU A O 1
ATOM 789 N N . VAL A 1 99 ? 6.170 -4.859 5.846 1.00 89.25 99 VAL A N 1
ATOM 790 C CA . VAL A 1 99 ? 6.696 -4.559 4.499 1.00 89.25 99 VAL A CA 1
ATOM 791 C C . VAL A 1 99 ? 7.356 -5.790 3.855 1.00 89.25 99 VAL A C 1
ATOM 793 O O . VAL A 1 99 ? 7.726 -6.730 4.563 1.00 89.25 99 VAL A O 1
ATOM 796 N N . PRO A 1 100 ? 7.495 -5.854 2.515 1.00 86.81 100 PRO A N 1
ATOM 797 C CA . PRO A 1 100 ? 8.107 -7.014 1.875 1.00 86.81 100 PRO A CA 1
ATOM 798 C C . PRO A 1 100 ? 9.627 -7.081 2.121 1.00 86.81 100 PRO A C 1
ATOM 800 O O . PRO A 1 100 ? 10.331 -6.074 2.157 1.00 86.81 100 PRO A O 1
ATOM 803 N N . ILE A 1 101 ? 10.177 -8.285 2.252 1.00 75.88 101 ILE A N 1
ATOM 804 C CA . ILE A 1 101 ? 11.628 -8.468 2.417 1.00 75.88 101 ILE A CA 1
ATOM 805 C C . ILE A 1 101 ? 12.375 -8.277 1.087 1.00 75.88 101 ILE A C 1
ATOM 807 O O . ILE A 1 101 ? 11.802 -8.473 0.018 1.00 75.88 101 ILE A O 1
ATOM 811 N N . ASN A 1 102 ? 13.672 -7.960 1.148 1.00 74.62 102 ASN A N 1
ATOM 812 C CA . ASN A 1 102 ? 14.564 -7.788 -0.015 1.00 74.62 102 ASN A CA 1
ATOM 813 C C . ASN A 1 102 ? 14.267 -6.571 -0.913 1.00 74.62 102 ASN A C 1
ATOM 815 O O . ASN A 1 102 ? 14.631 -6.573 -2.089 1.00 74.62 102 ASN A O 1
ATOM 819 N N . TYR A 1 103 ? 13.650 -5.525 -0.363 1.00 78.75 103 TYR A N 1
ATOM 820 C CA . TYR A 1 103 ? 13.485 -4.236 -1.037 1.00 78.75 103 TYR A CA 1
ATOM 821 C C . TYR A 1 103 ? 14.265 -3.140 -0.316 1.00 78.75 103 TYR A C 1
ATOM 823 O O . TYR A 1 103 ? 14.574 -3.250 0.869 1.00 78.75 103 TYR A O 1
ATOM 831 N N . VAL A 1 104 ? 14.582 -2.077 -1.054 1.00 74.75 104 VAL A N 1
ATOM 832 C CA . VAL A 1 104 ? 15.238 -0.885 -0.515 1.00 74.75 104 VAL A CA 1
ATOM 833 C C . VAL A 1 104 ? 14.171 0.130 -0.128 1.00 74.75 104 VAL A C 1
ATOM 835 O O . VAL A 1 104 ? 13.310 0.474 -0.946 1.00 74.75 104 VAL A O 1
ATOM 838 N N . TYR A 1 105 ? 14.258 0.614 1.109 1.00 81.31 105 TYR A N 1
ATOM 839 C CA . TYR A 1 105 ? 13.280 1.515 1.702 1.00 81.31 105 TYR A CA 1
ATOM 840 C C . TYR A 1 105 ? 13.876 2.878 2.009 1.00 81.31 105 TYR A C 1
ATOM 842 O O . TYR A 1 105 ? 15.014 2.981 2.461 1.00 81.31 105 TYR A O 1
ATOM 850 N N . LYS A 1 106 ? 13.065 3.919 1.836 1.00 85.56 106 LYS A N 1
ATOM 851 C CA . LYS A 1 106 ? 13.290 5.232 2.443 1.00 85.56 106 LYS A CA 1
ATOM 852 C C . LYS A 1 106 ? 12.153 5.535 3.398 1.00 85.56 106 LYS A C 1
ATOM 854 O O . LYS A 1 106 ? 11.073 5.918 2.951 1.00 85.56 106 LYS A O 1
ATOM 859 N N . VAL A 1 107 ? 12.363 5.382 4.694 1.00 89.19 107 VAL A N 1
ATOM 860 C CA . VAL A 1 107 ? 11.365 5.758 5.697 1.00 89.19 107 VAL A CA 1
ATOM 861 C C . VAL A 1 107 ? 11.452 7.267 5.904 1.00 89.19 107 VAL A C 1
ATOM 863 O O . VAL A 1 107 ? 12.485 7.800 6.284 1.00 89.19 107 VAL A O 1
ATOM 866 N N . THR A 1 108 ? 10.370 7.974 5.585 1.00 91.19 108 THR A N 1
ATOM 867 C CA . THR A 1 108 ? 10.287 9.441 5.722 1.00 91.19 108 THR A CA 1
ATOM 868 C C . THR A 1 108 ? 9.619 9.839 7.034 1.00 91.19 108 THR A C 1
ATOM 870 O O . THR A 1 108 ? 9.927 10.877 7.606 1.00 91.19 108 THR A O 1
ATOM 873 N N . CYS A 1 109 ? 8.676 9.028 7.507 1.00 91.50 109 CYS A N 1
ATOM 874 C CA . CYS A 1 109 ? 7.983 9.249 8.767 1.00 91.50 109 CYS A CA 1
ATOM 875 C C . CYS A 1 109 ? 7.621 7.899 9.383 1.00 91.50 109 CYS A C 1
ATOM 877 O O . CYS A 1 109 ? 7.183 6.991 8.670 1.00 91.50 109 CYS A O 1
ATOM 879 N N . TYR A 1 110 ? 7.773 7.782 10.695 1.00 92.31 110 TYR A N 1
ATOM 880 C CA . TYR A 1 110 ? 7.358 6.626 11.474 1.00 92.31 110 TYR A CA 1
ATOM 881 C C . TYR A 1 110 ? 6.815 7.103 12.819 1.00 92.31 110 TYR A C 1
ATOM 883 O O . TYR A 1 110 ? 7.430 7.927 13.491 1.00 92.31 110 TYR A O 1
ATOM 891 N N . GLN A 1 111 ? 5.640 6.607 13.182 1.00 92.44 111 GLN A N 1
ATOM 892 C CA . GLN A 1 111 ? 4.982 6.833 14.459 1.00 92.44 111 GLN A CA 1
ATOM 893 C C . GLN A 1 111 ? 4.394 5.504 14.912 1.00 92.44 111 GLN A C 1
ATOM 895 O O . GLN A 1 111 ? 3.712 4.829 14.138 1.00 92.44 111 GLN A O 1
ATOM 900 N N . GLN A 1 112 ? 4.646 5.141 16.160 1.00 89.69 112 GLN A N 1
ATOM 901 C CA . GLN A 1 112 ? 4.104 3.942 16.781 1.00 89.69 112 GLN A CA 1
ATOM 902 C C . GLN A 1 112 ? 3.090 4.344 17.849 1.00 89.69 112 GLN A C 1
ATOM 904 O O . GLN A 1 112 ? 3.267 5.350 1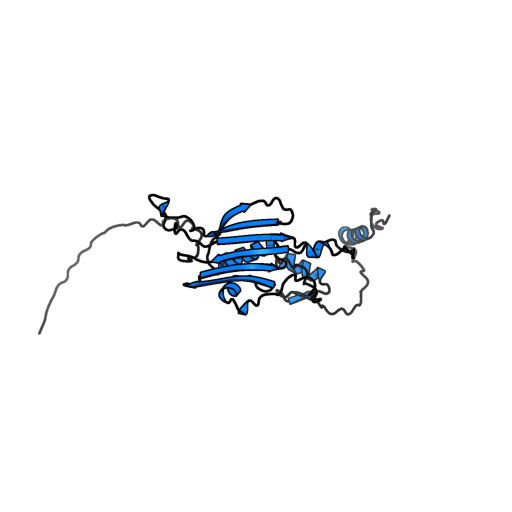8.534 1.00 89.69 112 GLN A O 1
ATOM 909 N N . PHE A 1 113 ? 2.025 3.562 17.960 1.00 84.38 113 PHE A N 1
ATOM 910 C CA . PHE A 1 113 ? 0.937 3.737 18.912 1.00 84.38 113 PHE A CA 1
ATOM 911 C C . PHE A 1 113 ? 0.783 2.466 19.752 1.00 84.38 113 PHE A C 1
ATOM 913 O O . PHE A 1 113 ? 1.374 1.423 19.460 1.00 84.38 113 PHE A O 1
ATOM 920 N N . GLU A 1 114 ? -0.043 2.552 20.788 1.00 77.94 114 GLU A N 1
ATOM 921 C CA . GLU A 1 114 ? -0.447 1.401 21.596 1.00 77.94 114 GLU A CA 1
ATOM 922 C C . GLU A 1 114 ? -1.147 0.324 20.739 1.00 77.94 114 GLU A C 1
ATOM 924 O O . GLU A 1 114 ? -1.625 0.593 19.631 1.00 77.94 114 GLU A O 1
ATOM 929 N N . ASN A 1 115 ? -1.209 -0.912 21.246 1.00 77.31 115 ASN A N 1
ATOM 930 C CA . ASN A 1 115 ? -1.860 -2.058 20.589 1.00 77.31 115 ASN A CA 1
ATOM 931 C C . ASN A 1 115 ? -1.320 -2.381 19.182 1.00 77.31 115 ASN A C 1
ATOM 933 O O . ASN A 1 115 ? -2.089 -2.667 18.263 1.00 77.31 115 ASN A O 1
ATOM 937 N N . ASN A 1 116 ? 0.003 -2.311 19.000 1.00 77.94 116 ASN A N 1
ATOM 938 C CA . ASN A 1 116 ? 0.688 -2.553 17.721 1.00 77.94 116 ASN A CA 1
ATOM 939 C C . ASN A 1 116 ? 0.215 -1.623 16.586 1.00 77.94 116 ASN A C 1
ATOM 941 O O . ASN A 1 116 ? 0.370 -1.935 15.401 1.00 77.94 116 ASN A O 1
ATOM 945 N N . GLY A 1 117 ? -0.355 -0.468 16.936 1.00 87.56 117 GLY A N 1
ATOM 946 C CA . GLY A 1 117 ? -0.711 0.552 15.969 1.00 87.56 117 GLY A CA 1
ATOM 947 C C . GLY A 1 117 ? 0.537 1.212 15.388 1.00 87.56 117 GLY A C 1
ATOM 948 O O . GLY A 1 117 ? 1.473 1.534 16.117 1.00 87.56 117 GLY A O 1
ATOM 949 N N . LEU A 1 118 ? 0.561 1.475 14.082 1.00 93.94 118 LEU A N 1
ATOM 950 C CA . LEU A 1 118 ? 1.621 2.291 13.485 1.00 93.94 118 LEU A CA 1
ATOM 951 C C . LEU A 1 118 ? 1.104 3.192 12.379 1.00 93.94 118 LEU A C 1
ATOM 953 O O . LEU A 1 118 ? 0.158 2.863 11.664 1.00 93.94 118 LEU A O 1
ATOM 957 N N . LYS A 1 119 ? 1.792 4.309 12.180 1.00 95.06 119 LYS A N 1
ATOM 958 C CA . LYS A 1 119 ? 1.654 5.154 11.004 1.00 95.06 119 LYS A CA 1
ATOM 959 C C . LYS A 1 119 ? 3.029 5.430 10.429 1.00 95.06 119 LYS A C 1
ATOM 961 O O . LYS A 1 119 ? 3.894 5.979 11.099 1.00 95.06 119 LYS A O 1
ATOM 966 N N . SER A 1 120 ? 3.232 5.074 9.169 1.00 96.00 120 SER A N 1
ATOM 967 C CA . SER A 1 120 ? 4.499 5.308 8.489 1.00 96.00 120 SER A CA 1
ATOM 968 C C . SER A 1 120 ? 4.291 5.773 7.058 1.00 96.00 120 SER A C 1
ATOM 970 O O . SER A 1 120 ? 3.344 5.368 6.383 1.00 96.00 120 SER A O 1
ATOM 972 N N . THR A 1 121 ? 5.186 6.644 6.601 1.00 96.12 121 THR A N 1
ATOM 973 C CA . THR A 1 121 ? 5.325 7.004 5.191 1.00 96.12 121 THR A CA 1
ATOM 974 C C . THR A 1 121 ? 6.713 6.614 4.722 1.00 96.12 121 THR A C 1
ATOM 976 O O . THR A 1 121 ? 7.707 7.048 5.307 1.00 96.12 121 THR A O 1
ATOM 979 N N . PHE A 1 122 ? 6.777 5.809 3.668 1.00 93.50 122 PHE A N 1
ATOM 980 C CA . PHE A 1 122 ? 8.019 5.265 3.144 1.00 93.50 122 PHE A CA 1
ATOM 981 C C . PHE A 1 122 ? 7.991 5.126 1.621 1.00 93.50 122 PHE A C 1
ATOM 983 O O . PHE A 1 122 ? 6.931 5.018 1.001 1.00 93.50 122 PHE A O 1
ATOM 990 N N . GLU A 1 123 ? 9.172 5.136 1.010 1.00 90.25 123 GLU A N 1
ATOM 991 C CA . GLU A 1 123 ? 9.362 4.844 -0.408 1.00 90.25 123 GLU A CA 1
ATOM 992 C C . GLU A 1 123 ? 9.943 3.440 -0.586 1.00 90.25 123 GLU A C 1
ATOM 994 O O . GLU A 1 123 ? 10.841 3.054 0.156 1.00 90.25 123 GLU A O 1
ATOM 999 N N . ILE A 1 124 ? 9.453 2.701 -1.581 1.00 87.62 124 ILE A N 1
ATOM 1000 C CA . ILE A 1 124 ? 10.014 1.425 -2.033 1.00 87.62 124 ILE A CA 1
ATOM 1001 C C . ILE A 1 124 ? 10.616 1.645 -3.421 1.00 87.62 124 ILE A C 1
ATOM 1003 O O . ILE A 1 124 ? 9.896 2.032 -4.354 1.00 87.62 124 ILE A O 1
ATOM 1007 N N . ALA A 1 125 ? 11.918 1.404 -3.557 1.00 80.50 125 ALA A N 1
ATOM 1008 C CA . ALA A 1 125 ? 12.596 1.447 -4.851 1.00 80.50 125 ALA A CA 1
ATOM 1009 C C . ALA A 1 125 ? 12.192 0.252 -5.734 1.00 80.50 125 ALA A C 1
ATOM 1011 O O . ALA A 1 125 ? 11.916 -0.838 -5.234 1.00 80.50 125 ALA A O 1
ATOM 1012 N N . ASP A 1 126 ? 12.137 0.476 -7.046 1.00 80.31 126 ASP A N 1
ATOM 1013 C CA . ASP A 1 126 ? 11.807 -0.502 -8.093 1.00 80.31 126 ASP A CA 1
ATOM 1014 C C . ASP A 1 126 ? 10.504 -1.288 -7.866 1.00 80.31 126 ASP A C 1
ATOM 1016 O O . ASP A 1 126 ? 10.348 -2.441 -8.273 1.00 80.31 126 ASP A O 1
ATOM 1020 N N . CYS A 1 127 ? 9.522 -0.646 -7.231 1.00 82.88 127 CYS A N 1
ATOM 1021 C CA . CYS A 1 127 ? 8.242 -1.266 -6.911 1.00 82.88 127 CYS A CA 1
ATOM 1022 C C . CYS A 1 127 ? 7.219 -1.051 -8.036 1.00 82.88 127 CYS A C 1
ATOM 1024 O O . CYS A 1 127 ? 6.638 0.028 -8.189 1.00 82.88 127 CYS A O 1
ATOM 1026 N N . ALA A 1 128 ? 7.005 -2.103 -8.827 1.00 84.06 128 ALA A N 1
ATOM 1027 C CA . ALA A 1 128 ? 5.980 -2.162 -9.861 1.00 84.06 128 ALA A CA 1
ATOM 1028 C C . ALA A 1 128 ? 4.582 -2.471 -9.293 1.00 84.06 128 ALA A C 1
ATOM 1030 O O . ALA A 1 128 ? 4.417 -2.873 -8.142 1.00 84.06 128 ALA A O 1
ATOM 1031 N N . VAL A 1 129 ? 3.549 -2.268 -10.116 1.00 85.94 129 VAL A N 1
ATOM 1032 C CA . VAL A 1 129 ? 2.143 -2.429 -9.705 1.00 85.94 129 VAL A CA 1
ATOM 1033 C C . VAL A 1 129 ? 1.826 -3.871 -9.288 1.00 85.94 129 VAL A C 1
ATOM 1035 O O . VAL A 1 129 ? 1.124 -4.088 -8.305 1.00 85.94 129 VAL A O 1
ATOM 1038 N N . ASP A 1 130 ? 2.344 -4.856 -10.015 1.00 82.38 130 ASP A N 1
ATOM 1039 C CA . ASP A 1 130 ? 2.187 -6.285 -9.729 1.00 82.38 130 ASP A CA 1
ATOM 1040 C C . ASP A 1 130 ? 2.924 -6.702 -8.450 1.00 82.38 130 ASP A C 1
ATOM 1042 O O . ASP A 1 130 ? 2.352 -7.403 -7.614 1.00 82.38 130 ASP A O 1
ATOM 1046 N N . VAL A 1 131 ? 4.146 -6.201 -8.255 1.00 84.31 131 VAL A N 1
ATOM 1047 C CA . VAL A 1 131 ? 4.920 -6.371 -7.016 1.00 84.31 131 VAL A CA 1
ATOM 1048 C C . VAL A 1 131 ? 4.147 -5.821 -5.820 1.00 84.31 131 VAL A C 1
ATOM 1050 O O . VAL A 1 131 ? 3.987 -6.513 -4.813 1.00 84.31 131 VAL A O 1
ATOM 1053 N N . PHE A 1 132 ? 3.601 -4.607 -5.950 1.00 91.56 132 PHE A N 1
ATOM 1054 C CA . PHE A 1 132 ? 2.752 -4.007 -4.927 1.00 91.56 132 PHE A CA 1
ATOM 1055 C C . PHE A 1 132 ? 1.549 -4.897 -4.594 1.00 91.56 132 PHE A C 1
ATOM 1057 O O . PHE A 1 132 ? 1.272 -5.111 -3.418 1.00 91.56 132 PHE A O 1
ATOM 1064 N N . PHE A 1 133 ? 0.840 -5.438 -5.589 1.00 90.88 133 PHE A N 1
ATOM 1065 C CA . PHE A 1 133 ? -0.311 -6.308 -5.326 1.00 90.88 133 PHE A CA 1
ATOM 1066 C C . PHE A 1 133 ? 0.074 -7.623 -4.639 1.00 90.88 133 PHE A C 1
ATOM 1068 O O . PHE A 1 133 ? -0.681 -8.097 -3.787 1.00 90.88 133 PHE A O 1
ATOM 1075 N N . GLY A 1 134 ? 1.243 -8.185 -4.962 1.00 87.94 134 GLY A N 1
ATOM 1076 C CA . GLY A 1 134 ? 1.795 -9.342 -4.256 1.00 87.94 134 GLY A CA 1
ATOM 1077 C C . GLY A 1 134 ? 2.002 -9.050 -2.770 1.00 87.94 134 GLY A C 1
ATOM 1078 O O . GLY A 1 134 ? 1.451 -9.753 -1.921 1.00 87.94 134 GLY A O 1
ATOM 1079 N N . TRP A 1 135 ? 2.704 -7.957 -2.461 1.00 93.69 135 TRP A N 1
ATOM 1080 C CA . TRP A 1 135 ? 2.892 -7.503 -1.082 1.00 93.69 135 TRP A CA 1
ATOM 1081 C C . TRP A 1 135 ? 1.564 -7.180 -0.388 1.00 93.69 135 TRP A C 1
ATOM 1083 O O . TRP A 1 135 ? 1.338 -7.600 0.742 1.00 93.69 135 TRP A O 1
ATOM 1093 N N . PHE A 1 136 ? 0.659 -6.469 -1.057 1.00 93.81 136 PHE A N 1
ATOM 1094 C CA . PHE A 1 136 ? -0.625 -6.077 -0.486 1.00 93.81 136 PHE A CA 1
ATOM 1095 C C . PHE A 1 136 ? -1.452 -7.294 -0.051 1.00 93.81 136 PHE A C 1
ATOM 1097 O O . PHE A 1 136 ? -2.018 -7.287 1.039 1.00 93.81 136 PHE A O 1
ATOM 1104 N N . SER A 1 137 ? -1.453 -8.373 -0.842 1.00 91.62 137 SER A N 1
ATOM 1105 C CA . SER A 1 137 ? -2.106 -9.630 -0.456 1.00 91.62 137 SER A CA 1
ATOM 1106 C C . SER A 1 137 ? -1.452 -10.284 0.765 1.00 91.62 137 SER A C 1
ATOM 1108 O O . SER A 1 137 ? -2.144 -10.851 1.611 1.00 91.62 137 SER A O 1
ATOM 1110 N N . GLU A 1 138 ? -0.126 -10.220 0.875 1.00 91.19 138 GLU A N 1
ATOM 1111 C CA . GLU A 1 138 ? 0.603 -10.728 2.038 1.00 91.19 138 GLU A CA 1
ATOM 1112 C C . GLU A 1 138 ? 0.315 -9.898 3.297 1.00 91.19 138 GLU A C 1
ATOM 1114 O O . GLU A 1 138 ? 0.083 -10.467 4.363 1.00 91.19 138 GLU A O 1
ATOM 1119 N N . LEU A 1 139 ? 0.239 -8.571 3.167 1.00 92.62 139 LEU A N 1
ATOM 1120 C CA . LEU A 1 139 ? -0.128 -7.654 4.246 1.00 92.62 139 LEU A CA 1
ATOM 1121 C C . LEU A 1 139 ? -1.520 -7.975 4.803 1.00 92.62 139 LEU A C 1
ATOM 1123 O O . LEU A 1 139 ? -1.687 -8.063 6.020 1.00 92.62 139 LEU A O 1
ATOM 1127 N N . GLU A 1 140 ? -2.514 -8.176 3.934 1.00 92.38 140 GLU A N 1
ATOM 1128 C CA . GLU A 1 140 ? -3.874 -8.550 4.349 1.00 92.38 140 GLU A CA 1
ATOM 1129 C C . GLU A 1 140 ? -3.892 -9.863 5.134 1.00 92.38 140 GLU A C 1
ATOM 1131 O O . GLU A 1 140 ? -4.543 -9.952 6.175 1.00 92.38 140 GLU A O 1
ATOM 1136 N N . LYS A 1 141 ? -3.132 -10.865 4.679 1.00 91.44 141 LYS A N 1
ATOM 1137 C CA . LYS A 1 141 ? -3.030 -12.166 5.356 1.00 91.44 141 LYS A CA 1
ATOM 1138 C C . LYS A 1 141 ? -2.350 -12.051 6.716 1.00 91.44 141 LYS A C 1
ATOM 1140 O O . LYS A 1 141 ? -2.896 -12.539 7.699 1.00 91.44 141 LYS A O 1
ATOM 1145 N N . LYS A 1 142 ? -1.190 -11.387 6.783 1.00 90.06 142 LYS A N 1
ATOM 1146 C CA . LYS A 1 142 ? -0.421 -11.217 8.029 1.00 90.06 142 LYS A CA 1
ATOM 1147 C C . LYS A 1 142 ? -1.216 -10.463 9.085 1.00 90.06 142 LYS A C 1
ATOM 1149 O O . LYS A 1 142 ? -1.247 -10.862 10.241 1.00 90.06 142 LYS A O 1
ATOM 1154 N N . THR A 1 143 ? -1.878 -9.386 8.673 1.00 90.00 143 THR A N 1
ATOM 1155 C CA . THR A 1 143 ? -2.599 -8.507 9.599 1.00 90.00 143 THR A CA 1
ATOM 1156 C C . THR A 1 143 ? -4.039 -8.929 9.855 1.00 90.00 143 THR A C 1
ATOM 1158 O O . THR A 1 143 ? -4.690 -8.358 10.724 1.00 90.00 143 THR A O 1
ATOM 1161 N N . LYS A 1 144 ? -4.569 -9.891 9.089 1.00 90.88 144 LYS A N 1
ATOM 1162 C CA . LYS A 1 144 ? -5.991 -10.274 9.098 1.00 90.88 144 LYS A CA 1
ATOM 1163 C C . LYS A 1 144 ? -6.931 -9.091 8.825 1.00 90.88 144 LYS A C 1
ATOM 1165 O O . LYS A 1 144 ? -8.099 -9.100 9.204 1.00 90.88 144 LYS A O 1
ATOM 1170 N N . VAL A 1 145 ? -6.435 -8.060 8.140 1.00 90.69 145 VAL A N 1
ATOM 1171 C CA . VAL A 1 145 ? -7.219 -6.889 7.739 1.00 90.69 145 VAL A CA 1
ATOM 1172 C C . VAL A 1 145 ? -7.664 -7.072 6.305 1.00 90.69 145 VAL A C 1
ATOM 1174 O O . VAL A 1 145 ? -6.856 -7.323 5.419 1.00 90.69 145 VAL A O 1
ATOM 1177 N N . THR A 1 146 ? -8.952 -6.864 6.054 1.00 92.94 146 THR A N 1
ATOM 1178 C CA . THR A 1 146 ? -9.455 -6.706 4.690 1.00 92.94 146 THR A CA 1
ATOM 1179 C C . THR A 1 146 ? -9.532 -5.225 4.350 1.00 92.94 146 THR A C 1
ATOM 1181 O O . THR A 1 146 ? -10.197 -4.448 5.047 1.00 92.94 146 THR A O 1
ATOM 1184 N N . TYR A 1 147 ? -8.895 -4.830 3.255 1.00 93.31 147 TYR A N 1
ATOM 1185 C CA . TYR A 1 147 ? -8.957 -3.474 2.738 1.00 93.31 147 TYR A CA 1
ATOM 1186 C C . TYR A 1 147 ? -9.923 -3.380 1.552 1.00 93.31 147 TYR A C 1
ATOM 1188 O O . TYR A 1 147 ? -10.055 -4.269 0.716 1.00 93.31 147 TYR A O 1
ATOM 1196 N N . ARG A 1 148 ? -10.610 -2.246 1.449 1.00 93.69 148 ARG A N 1
ATOM 1197 C CA . ARG A 1 148 ? -11.410 -1.848 0.286 1.00 93.69 148 ARG A CA 1
ATOM 1198 C C . ARG A 1 148 ? -10.868 -0.553 -0.282 1.00 93.69 148 ARG A C 1
ATOM 1200 O O . ARG A 1 148 ? -10.346 0.289 0.448 1.00 93.69 148 ARG A O 1
ATOM 1207 N N . VAL A 1 149 ? -11.032 -0.368 -1.587 1.00 95.50 149 VAL A N 1
ATOM 1208 C CA . VAL A 1 149 ? -10.694 0.901 -2.237 1.00 95.50 149 VAL A CA 1
ATOM 1209 C C . VAL A 1 149 ? -11.579 2.002 -1.642 1.00 95.50 149 VAL A C 1
ATOM 1211 O O . VAL A 1 149 ? -12.805 1.905 -1.659 1.00 95.50 149 VAL A O 1
ATOM 1214 N N . LYS A 1 150 ? -10.948 3.033 -1.077 1.00 92.31 150 LYS A N 1
ATOM 1215 C CA . LYS A 1 150 ? -11.601 4.260 -0.603 1.00 92.31 150 LYS A CA 1
ATOM 1216 C C . LYS A 1 150 ? -11.739 5.258 -1.742 1.00 92.31 150 LYS A C 1
ATOM 1218 O O . LYS A 1 150 ? -12.807 5.819 -1.942 1.00 92.31 150 LYS A O 1
ATOM 1223 N N . SER A 1 151 ? -10.649 5.482 -2.464 1.00 92.31 151 SER A N 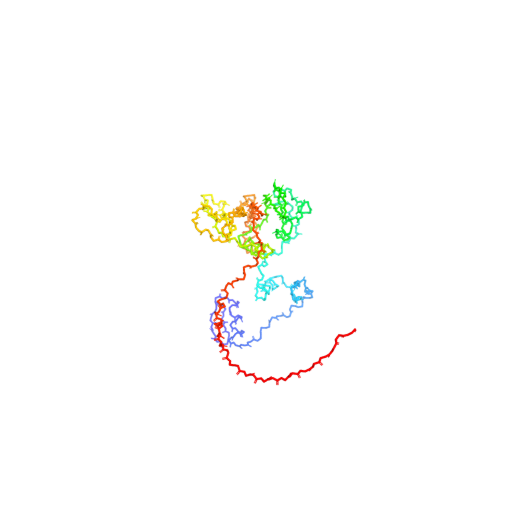1
ATOM 1224 C CA . SER A 1 151 ? -10.602 6.378 -3.610 1.00 92.31 151 SER A CA 1
ATOM 1225 C C . SER A 1 151 ? -9.423 6.025 -4.507 1.00 92.31 151 SER A C 1
ATOM 1227 O O . SER A 1 151 ? -8.476 5.340 -4.112 1.00 92.31 151 SER A O 1
ATOM 1229 N N . PHE A 1 152 ? -9.485 6.494 -5.741 1.00 89.56 152 PHE A N 1
ATOM 1230 C CA . PHE A 1 152 ? -8.373 6.482 -6.674 1.00 89.56 152 PHE A CA 1
ATOM 1231 C C . PHE A 1 152 ? -8.496 7.732 -7.534 1.00 89.56 152 PHE A C 1
ATOM 1233 O O . PHE A 1 152 ? -9.605 8.180 -7.823 1.00 89.56 152 PHE A O 1
ATOM 1240 N N . THR A 1 153 ? -7.369 8.308 -7.932 1.00 81.12 153 THR A N 1
ATOM 1241 C CA . THR A 1 153 ? -7.368 9.425 -8.876 1.00 81.12 153 THR A CA 1
ATOM 1242 C C . THR A 1 153 ? -6.498 9.060 -10.059 1.00 81.12 153 THR A C 1
ATOM 1244 O O . THR A 1 153 ? -5.357 8.620 -9.898 1.00 81.12 153 THR A O 1
ATOM 1247 N N . LYS A 1 154 ? -7.043 9.231 -11.265 1.00 77.69 154 LYS A N 1
ATOM 1248 C CA . LYS A 1 154 ? -6.223 9.239 -12.474 1.00 77.69 154 LYS A CA 1
ATOM 1249 C C . LYS A 1 154 ? -5.433 10.539 -12.439 1.00 77.69 154 LYS A C 1
ATOM 1251 O O . LYS A 1 154 ? -6.020 11.617 -12.445 1.00 77.69 154 LYS A O 1
ATOM 1256 N N . SER A 1 155 ? -4.118 10.438 -12.296 1.00 74.19 155 SER A N 1
ATOM 1257 C CA . SER A 1 155 ? -3.280 11.627 -12.356 1.00 74.19 155 SER A CA 1
ATOM 1258 C C . SER A 1 155 ? -3.212 12.121 -13.802 1.00 74.19 155 SER A C 1
ATOM 1260 O O . SER A 1 155 ? -3.063 11.290 -14.697 1.00 74.19 155 SER A O 1
ATOM 1262 N N . PRO A 1 156 ? -3.260 13.441 -14.048 1.00 76.88 156 PRO A N 1
ATOM 1263 C CA . PRO A 1 156 ? -2.945 13.987 -15.366 1.00 76.88 156 PRO A CA 1
ATOM 1264 C C . PRO A 1 156 ? -1.455 13.823 -15.716 1.00 76.88 156 PRO A C 1
ATOM 1266 O O . PRO A 1 156 ? -1.075 13.940 -16.876 1.00 76.88 156 PRO A O 1
ATOM 1269 N N . SER A 1 157 ? -0.592 13.551 -14.729 1.00 81.69 157 SER A N 1
ATOM 1270 C CA . SER A 1 157 ? 0.834 13.340 -14.960 1.00 81.69 157 SER A CA 1
ATOM 1271 C C . SER A 1 157 ? 1.103 11.940 -15.504 1.00 81.69 157 SER A C 1
ATOM 1273 O O . SER A 1 157 ? 0.839 10.949 -14.823 1.00 81.69 157 SER A O 1
ATOM 1275 N N . SER A 1 158 ? 1.763 11.860 -16.661 1.00 79.00 158 SER A N 1
ATOM 1276 C CA . SER A 1 158 ? 2.288 10.603 -17.218 1.00 79.00 158 SER A CA 1
ATOM 1277 C C . SER A 1 158 ? 3.315 9.916 -16.310 1.00 79.00 158 SER A C 1
ATOM 1279 O O . SER A 1 158 ? 3.580 8.727 -16.464 1.00 79.00 158 SER A O 1
ATOM 1281 N N . LYS A 1 159 ? 3.879 10.642 -15.332 1.00 85.25 159 LYS A N 1
ATOM 1282 C CA . LYS A 1 159 ? 4.824 10.086 -14.361 1.00 85.25 159 LYS A CA 1
ATOM 1283 C C . LYS A 1 159 ? 4.141 9.226 -13.302 1.00 85.25 159 LYS A C 1
ATOM 1285 O O . LYS A 1 159 ? 4.821 8.397 -12.711 1.00 85.25 159 LYS A O 1
ATOM 1290 N N . ILE A 1 160 ? 2.850 9.410 -13.015 1.00 87.69 160 ILE A N 1
ATOM 1291 C CA . ILE A 1 160 ? 2.138 8.632 -11.989 1.00 87.69 160 ILE A CA 1
ATOM 1292 C C . ILE A 1 160 ? 1.366 7.507 -12.675 1.00 87.69 160 ILE A C 1
ATOM 1294 O O . ILE A 1 160 ? 0.346 7.740 -13.315 1.00 87.69 160 ILE A O 1
ATOM 1298 N N . ILE A 1 161 ? 1.839 6.277 -12.494 1.00 87.00 161 ILE A N 1
ATOM 1299 C CA . ILE A 1 161 ? 1.259 5.082 -13.124 1.00 87.00 161 ILE A CA 1
ATOM 1300 C C . ILE A 1 161 ? 0.133 4.501 -12.269 1.00 87.00 161 ILE A C 1
ATOM 1302 O O . ILE A 1 161 ? -0.829 3.931 -12.782 1.00 87.00 161 ILE A O 1
ATOM 1306 N N . PHE A 1 162 ? 0.237 4.640 -10.948 1.00 90.81 162 PHE A N 1
ATOM 1307 C CA . PHE A 1 162 ? -0.730 4.078 -10.016 1.00 90.81 162 PHE A CA 1
ATOM 1308 C C . PHE A 1 162 ? -0.943 5.020 -8.843 1.00 90.81 162 PHE A C 1
ATOM 1310 O O . PHE A 1 162 ? 0.018 5.538 -8.279 1.00 90.81 162 PHE A O 1
ATOM 1317 N N . ASN A 1 163 ? -2.198 5.231 -8.458 1.00 93.56 163 ASN A N 1
ATOM 1318 C CA . ASN A 1 163 ? -2.543 6.027 -7.289 1.00 93.56 163 ASN A CA 1
ATOM 1319 C C . ASN A 1 163 ? -3.867 5.545 -6.693 1.00 93.56 163 ASN A C 1
ATOM 1321 O O . ASN A 1 163 ? -4.929 5.744 -7.290 1.00 93.56 163 ASN A O 1
ATOM 1325 N N . LYS A 1 164 ? -3.811 4.898 -5.528 1.00 95.44 164 LYS A N 1
ATOM 1326 C CA . LYS A 1 164 ? -4.994 4.380 -4.831 1.00 95.44 164 LYS A CA 1
ATOM 1327 C C . LYS A 1 164 ? -4.896 4.599 -3.330 1.00 95.44 164 LYS A C 1
ATOM 1329 O O . LYS A 1 164 ? -3.823 4.503 -2.739 1.00 95.44 164 LYS A O 1
ATOM 1334 N N . VAL A 1 165 ? -6.052 4.843 -2.724 1.00 96.69 165 VAL A N 1
ATOM 1335 C CA . VAL A 1 165 ? -6.245 4.875 -1.278 1.00 96.69 165 VAL A CA 1
ATOM 1336 C C . VAL A 1 165 ? -7.143 3.710 -0.905 1.00 96.69 165 VAL A C 1
ATOM 1338 O O . VAL A 1 165 ? -8.259 3.576 -1.411 1.00 96.69 165 VAL A O 1
ATOM 1341 N N . TYR A 1 166 ? -6.667 2.888 0.011 1.00 96.94 166 TYR A N 1
ATOM 1342 C CA . TYR A 1 166 ? -7.382 1.774 0.601 1.00 96.94 166 TYR A CA 1
ATOM 1343 C C . TYR A 1 166 ? -7.752 2.098 2.047 1.00 96.94 166 TYR A C 1
ATOM 1345 O O . TYR A 1 166 ? -7.070 2.867 2.725 1.00 96.94 166 TYR A O 1
ATOM 1353 N N . ARG A 1 167 ? -8.843 1.504 2.522 1.00 94.81 167 ARG A N 1
ATOM 1354 C CA . ARG A 1 167 ? -9.342 1.619 3.896 1.00 94.81 167 ARG A CA 1
ATOM 1355 C C . ARG A 1 167 ? -9.784 0.264 4.417 1.00 94.81 167 ARG A C 1
ATOM 1357 O O . ARG A 1 167 ? -10.241 -0.555 3.623 1.00 94.81 167 ARG A O 1
ATOM 1364 N N . CYS A 1 168 ? -9.714 0.052 5.724 1.00 94.31 168 CYS A N 1
ATOM 1365 C CA . CYS A 1 168 ? -10.317 -1.131 6.333 1.00 94.31 168 CYS A CA 1
ATOM 1366 C C . CYS A 1 168 ? -11.822 -1.208 6.010 1.00 94.31 168 CYS A C 1
ATOM 1368 O O . CYS A 1 168 ? -12.512 -0.184 5.928 1.00 94.31 168 CYS A O 1
ATOM 1370 N N . ILE A 1 169 ? -12.349 -2.425 5.843 1.00 90.38 169 ILE A N 1
ATOM 1371 C CA . ILE A 1 169 ? -13.788 -2.667 5.647 1.00 90.38 169 ILE A CA 1
ATOM 1372 C C . ILE A 1 169 ? -14.661 -2.091 6.768 1.00 90.38 169 ILE A C 1
ATOM 1374 O O . ILE A 1 169 ? -15.803 -1.718 6.508 1.00 90.38 169 ILE A O 1
ATOM 1378 N N . HIS A 1 170 ? -14.116 -1.960 7.979 1.00 88.94 170 HIS A N 1
ATOM 1379 C CA . HIS A 1 170 ? -14.813 -1.441 9.154 1.00 88.94 170 HIS A CA 1
ATOM 1380 C C . HIS A 1 170 ? -14.747 0.097 9.281 1.00 88.94 170 HIS A C 1
ATOM 1382 O O . HIS A 1 170 ? -15.140 0.653 10.301 1.00 88.94 170 HIS A O 1
ATOM 1388 N N . ASN A 1 171 ? -14.306 0.829 8.243 1.00 89.12 171 ASN A N 1
ATOM 1389 C CA . ASN A 1 171 ? -14.263 2.306 8.211 1.00 89.12 171 ASN A CA 1
ATOM 1390 C C . ASN A 1 171 ? -15.657 2.983 8.109 1.00 89.12 171 ASN A C 1
ATOM 1392 O O . ASN A 1 171 ? -15.761 4.197 7.931 1.00 89.12 171 ASN A O 1
ATOM 1396 N N . THR A 1 172 ? -16.753 2.227 8.190 1.00 85.50 172 THR A N 1
ATOM 1397 C CA . THR A 1 172 ? -18.107 2.795 8.267 1.00 85.50 172 THR A CA 1
ATOM 1398 C C . THR A 1 172 ? -18.384 3.272 9.689 1.00 85.50 172 THR A C 1
ATOM 1400 O O . THR A 1 172 ? -18.264 2.492 10.627 1.00 85.50 172 THR A O 1
ATOM 1403 N N . PHE A 1 173 ? -18.763 4.541 9.849 1.00 84.12 173 PHE A N 1
ATOM 1404 C CA . PHE A 1 173 ? -19.083 5.117 11.156 1.00 84.12 173 PHE A CA 1
ATOM 1405 C C . PHE A 1 173 ? -20.478 4.676 11.626 1.00 84.12 173 PHE A C 1
ATOM 1407 O O . PHE A 1 173 ? -21.433 4.846 10.860 1.00 84.12 173 PHE A O 1
ATOM 1414 N N . PRO A 1 174 ? -20.622 4.162 12.862 1.00 82.25 174 PRO A N 1
ATOM 1415 C CA . PRO A 1 174 ? -21.906 3.677 13.366 1.00 82.25 174 PRO A CA 1
ATOM 1416 C C . PRO A 1 174 ? -22.949 4.798 13.476 1.00 82.25 174 PRO A C 1
ATOM 1418 O O . PRO A 1 174 ? -24.087 4.607 13.062 1.00 82.25 174 PRO A O 1
ATOM 1421 N N . ASN A 1 175 ? -22.536 6.006 13.871 1.00 85.88 175 ASN A N 1
ATOM 1422 C CA . ASN A 1 175 ? -23.415 7.169 14.080 1.00 85.88 175 ASN A CA 1
ATOM 1423 C C . ASN A 1 175 ? -24.155 7.649 12.817 1.00 85.88 175 ASN A C 1
ATOM 1425 O O . ASN A 1 175 ? -25.035 8.497 12.902 1.00 85.88 175 ASN A O 1
ATOM 1429 N N . LYS A 1 176 ? -23.793 7.143 11.631 1.00 81.44 176 LYS A N 1
ATOM 1430 C CA . LYS A 1 176 ? -24.490 7.461 10.376 1.00 81.44 176 LYS A CA 1
ATOM 1431 C C . LYS A 1 176 ? -25.777 6.661 10.172 1.00 81.44 176 LYS A C 1
ATOM 1433 O O . LYS A 1 176 ? -26.502 6.936 9.222 1.00 81.44 176 LYS A O 1
ATOM 1438 N N . TYR A 1 177 ? -26.041 5.663 11.011 1.00 81.19 177 TYR A N 1
ATOM 1439 C CA . TYR A 1 177 ? -27.157 4.740 10.850 1.00 81.19 177 TYR A CA 1
ATOM 1440 C C . TYR A 1 177 ? -27.960 4.643 12.140 1.00 81.19 177 TYR A C 1
ATOM 1442 O O . TYR A 1 177 ? -27.393 4.611 13.226 1.00 81.19 177 TYR A O 1
ATOM 1450 N N . ARG A 1 178 ? -29.285 4.537 12.001 1.00 81.88 178 ARG A N 1
ATOM 1451 C CA . ARG A 1 178 ? -30.206 4.356 13.133 1.00 81.88 178 ARG A CA 1
ATOM 1452 C C . ARG A 1 178 ? -29.972 3.018 13.852 1.00 81.88 178 ARG A C 1
ATOM 1454 O O . ARG A 1 178 ? -30.002 2.983 15.070 1.00 81.88 178 ARG A O 1
ATOM 1461 N N . ASN A 1 179 ? -29.671 1.963 13.083 1.00 81.75 179 ASN A N 1
ATOM 1462 C CA . ASN A 1 179 ? -29.315 0.622 13.560 1.00 81.75 179 ASN A CA 1
ATOM 1463 C C . ASN A 1 179 ? -27.974 0.190 12.932 1.00 81.75 179 ASN A C 1
ATOM 1465 O O . ASN A 1 179 ? -27.963 -0.426 11.861 1.00 81.75 179 ASN A O 1
ATOM 1469 N N . PRO A 1 180 ? -26.825 0.574 13.510 1.00 78.50 180 PRO A N 1
ATOM 1470 C CA . PRO A 1 180 ? -25.523 0.248 12.944 1.00 78.50 180 PRO A CA 1
ATOM 1471 C C . PRO A 1 180 ? -25.199 -1.245 13.088 1.00 78.50 180 PRO A C 1
ATOM 1473 O O . PRO A 1 180 ? -25.344 -1.829 14.157 1.00 78.50 180 PRO A O 1
ATOM 1476 N N . HIS A 1 181 ? -24.695 -1.863 12.016 1.00 82.38 181 HIS A N 1
ATOM 1477 C CA . HIS A 1 181 ? -24.165 -3.225 12.089 1.00 82.38 181 HIS A CA 1
ATOM 1478 C C . HIS A 1 181 ? -22.934 -3.251 13.017 1.00 82.38 181 HIS A C 1
ATOM 1480 O O . HIS A 1 181 ? -22.112 -2.339 12.915 1.00 82.38 181 HIS A O 1
ATOM 1486 N N . PRO A 1 182 ? -22.681 -4.328 13.788 1.00 81.81 182 PRO A N 1
ATOM 1487 C CA . PRO A 1 182 ? -21.471 -4.486 14.619 1.00 81.81 182 PRO A CA 1
ATOM 1488 C C . PRO A 1 182 ? -20.115 -4.300 13.904 1.00 81.81 182 PRO A C 1
ATOM 1490 O O . PRO A 1 182 ? -19.074 -4.182 14.533 1.00 81.81 182 PRO A O 1
ATOM 1493 N N . LYS A 1 183 ? -20.119 -4.272 12.565 1.00 80.50 183 LYS A N 1
ATOM 1494 C CA . LYS A 1 183 ? -18.943 -4.087 11.702 1.00 80.50 183 LYS A CA 1
ATOM 1495 C C . LYS A 1 183 ? -18.651 -2.603 11.445 1.00 80.50 183 LYS A C 1
ATOM 1497 O O . LYS A 1 183 ? -17.632 -2.259 10.853 1.00 80.50 183 LYS A O 1
ATOM 1502 N N . HIS A 1 184 ? -19.557 -1.707 11.823 1.00 85.81 184 HIS A N 1
ATOM 1503 C CA . HIS A 1 184 ? -19.401 -0.269 11.659 1.00 85.81 184 HIS A CA 1
ATOM 1504 C C . HIS A 1 184 ? -18.634 0.285 12.855 1.00 85.81 184 HIS A C 1
ATOM 1506 O O . HIS A 1 184 ? -19.237 0.783 13.797 1.00 85.8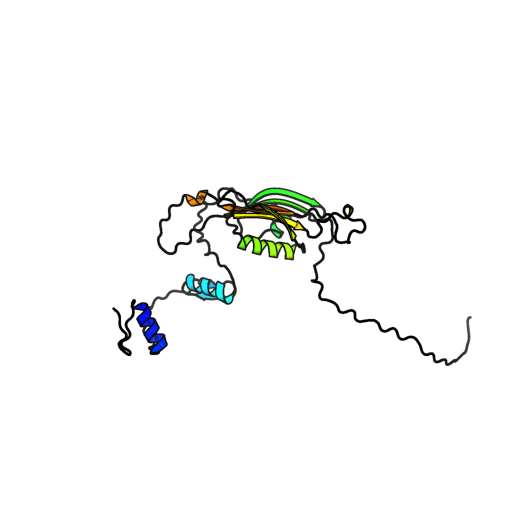1 184 HIS A O 1
ATOM 1512 N N . THR A 1 185 ? -17.307 0.185 12.834 1.00 87.44 185 THR A N 1
ATOM 1513 C CA . THR A 1 185 ? -16.470 0.681 13.940 1.00 87.44 185 THR A CA 1
ATOM 1514 C C . THR A 1 185 ? -15.846 2.042 13.644 1.00 87.44 185 THR A C 1
ATOM 1516 O O . THR A 1 185 ? -15.226 2.642 14.514 1.00 87.44 185 THR A O 1
ATOM 1519 N N . GLY A 1 186 ? -15.980 2.563 12.421 1.00 86.50 186 GLY A N 1
ATOM 1520 C CA . GLY A 1 186 ? -15.289 3.783 12.002 1.00 86.50 186 GLY A CA 1
ATOM 1521 C C . GLY A 1 186 ? -13.763 3.630 11.962 1.00 86.50 186 GLY A C 1
ATOM 1522 O O . GLY A 1 186 ? -13.053 4.617 12.135 1.00 86.50 186 GLY A O 1
ATOM 1523 N N . CYS A 1 187 ? -13.256 2.412 11.734 1.00 91.06 187 CYS A N 1
ATOM 1524 C CA . CYS A 1 187 ? -11.827 2.089 11.746 1.00 91.06 187 CYS A CA 1
ATOM 1525 C C . CYS A 1 187 ? -10.993 3.053 10.891 1.00 91.06 187 CYS A C 1
ATOM 1527 O O . CYS A 1 187 ? -11.295 3.254 9.714 1.00 91.06 187 CYS A O 1
ATOM 1529 N N . GLN A 1 188 ? -9.929 3.624 11.458 1.00 90.75 188 GLN A N 1
ATOM 1530 C CA . GLN A 1 188 ? -9.099 4.639 10.797 1.00 90.75 188 GLN A CA 1
ATOM 1531 C C . GLN A 1 188 ? -7.969 4.056 9.939 1.00 90.75 188 GLN A C 1
ATOM 1533 O O . GLN A 1 188 ? -7.228 4.816 9.309 1.00 90.75 188 GLN A O 1
ATOM 1538 N N . ALA A 1 189 ? -7.836 2.730 9.874 1.00 93.94 189 ALA A N 1
ATOM 1539 C CA . ALA A 1 189 ? -6.778 2.108 9.101 1.00 93.94 189 ALA A CA 1
ATOM 1540 C C . ALA A 1 189 ? -6.907 2.397 7.600 1.00 93.94 189 ALA A C 1
ATOM 1542 O O . ALA A 1 189 ? -7.946 2.158 6.968 1.00 93.94 189 ALA A O 1
ATOM 1543 N N . THR A 1 190 ? -5.817 2.892 7.020 1.00 96.69 190 THR A N 1
ATOM 1544 C CA . THR A 1 190 ? -5.738 3.281 5.611 1.00 96.69 190 THR A CA 1
ATOM 1545 C C . THR A 1 190 ? -4.372 2.973 5.030 1.00 96.69 190 THR A C 1
ATOM 1547 O O . THR A 1 190 ? -3.360 3.141 5.702 1.00 96.69 190 THR A O 1
ATOM 1550 N N . LEU A 1 191 ? -4.338 2.620 3.751 1.00 97.19 191 LEU A N 1
ATOM 1551 C CA . LEU A 1 191 ? -3.110 2.444 2.987 1.00 97.19 191 LEU A CA 1
ATOM 1552 C C . LEU A 1 191 ? -3.197 3.300 1.723 1.00 97.19 191 LEU A C 1
ATOM 1554 O O . LEU A 1 191 ? -4.044 3.065 0.865 1.00 97.19 191 LEU A O 1
ATOM 1558 N N . THR A 1 192 ? -2.330 4.296 1.602 1.00 97.31 192 THR A N 1
ATOM 1559 C CA . THR A 1 192 ? -2.209 5.126 0.398 1.00 97.31 192 THR A CA 1
ATOM 1560 C C . THR A 1 192 ? -0.990 4.688 -0.388 1.00 97.31 192 THR A C 1
ATOM 1562 O O . THR A 1 192 ? 0.082 4.538 0.187 1.00 97.31 192 THR A O 1
ATOM 1565 N N . VAL A 1 193 ? -1.149 4.488 -1.694 1.00 96.38 193 VAL A N 1
ATOM 1566 C CA . VAL A 1 193 ? -0.101 3.950 -2.564 1.00 96.38 193 VAL A CA 1
ATOM 1567 C C . VAL A 1 193 ? -0.054 4.757 -3.843 1.00 96.38 193 VAL A C 1
ATOM 1569 O O . VAL A 1 193 ? -1.043 4.826 -4.578 1.00 96.38 193 VAL A O 1
ATOM 1572 N N . ARG A 1 194 ? 1.113 5.329 -4.128 1.00 94.62 194 ARG A N 1
ATOM 1573 C CA . ARG A 1 194 ? 1.393 6.056 -5.363 1.00 94.62 194 ARG A CA 1
ATOM 1574 C C . ARG A 1 194 ? 2.655 5.510 -6.011 1.00 94.62 194 ARG A C 1
ATOM 1576 O O . ARG A 1 194 ? 3.737 5.689 -5.468 1.00 94.62 194 ARG A O 1
ATOM 1583 N N . ILE A 1 195 ? 2.534 4.909 -7.189 1.00 92.19 195 ILE A N 1
ATOM 1584 C CA . ILE A 1 195 ? 3.680 4.427 -7.969 1.00 92.19 195 ILE A CA 1
ATOM 1585 C C . ILE A 1 195 ? 3.955 5.416 -9.091 1.00 92.19 195 ILE A C 1
ATOM 1587 O O . ILE A 1 195 ? 3.053 5.754 -9.868 1.00 92.19 195 ILE A O 1
ATOM 1591 N N . LYS A 1 196 ? 5.200 5.885 -9.167 1.00 89.56 196 LYS A N 1
ATOM 1592 C CA . LYS A 1 196 ? 5.647 6.827 -10.190 1.00 89.56 196 LYS A CA 1
ATOM 1593 C C . LYS A 1 196 ? 6.925 6.374 -10.887 1.00 89.56 196 LYS A C 1
ATOM 1595 O O . LYS A 1 196 ? 7.732 5.656 -10.307 1.00 89.56 196 LYS A O 1
ATOM 1600 N N . ILE A 1 197 ? 7.097 6.852 -12.111 1.00 84.00 197 ILE A N 1
ATOM 1601 C CA . ILE A 1 197 ? 8.316 6.742 -12.913 1.00 84.00 197 ILE A CA 1
ATOM 1602 C C . ILE A 1 197 ? 9.398 7.620 -12.274 1.00 84.00 197 ILE A C 1
ATOM 1604 O O . ILE A 1 197 ? 9.171 8.818 -12.062 1.00 84.00 197 ILE A O 1
ATOM 1608 N N . CYS A 1 198 ? 10.569 7.050 -11.991 1.00 73.00 198 CYS A N 1
ATOM 1609 C CA . CYS A 1 198 ? 11.760 7.823 -11.639 1.00 73.00 198 CYS A CA 1
ATOM 1610 C C . CYS A 1 198 ? 12.416 8.321 -12.927 1.00 73.00 198 CYS A C 1
ATOM 1612 O O . CYS A 1 198 ? 12.890 7.542 -13.751 1.00 73.00 198 CYS A O 1
ATOM 1614 N N . SER A 1 199 ? 12.402 9.635 -13.139 1.00 58.47 199 SER A N 1
ATOM 1615 C CA . SER A 1 199 ? 12.945 10.234 -14.357 1.00 58.47 199 SER A CA 1
ATOM 1616 C C . SER A 1 199 ? 14.469 10.146 -14.460 1.00 58.47 199 SER A C 1
ATOM 1618 O O . SER A 1 199 ? 14.973 10.306 -15.567 1.00 58.47 199 SER A O 1
ATOM 1620 N N . GLU A 1 200 ? 15.206 9.858 -13.377 1.00 53.19 200 GLU A N 1
ATOM 1621 C CA . GLU A 1 200 ? 16.673 9.779 -13.441 1.00 53.19 200 GLU A CA 1
ATOM 1622 C C . GLU A 1 200 ? 17.201 8.671 -14.378 1.00 53.19 200 GLU A C 1
ATOM 1624 O O . GLU A 1 200 ? 18.238 8.879 -15.000 1.00 53.19 200 GLU A O 1
ATOM 1629 N N . ALA A 1 201 ? 16.499 7.543 -14.585 1.00 40.78 201 ALA A N 1
ATOM 1630 C CA . ALA A 1 201 ? 16.987 6.504 -15.515 1.00 40.78 201 ALA A CA 1
ATOM 1631 C C . ALA A 1 201 ? 16.487 6.633 -16.963 1.00 40.78 201 ALA A C 1
ATOM 1633 O O . ALA A 1 201 ? 16.891 5.844 -17.814 1.00 40.78 201 ALA A O 1
ATOM 1634 N N . LEU A 1 202 ? 15.658 7.634 -17.283 1.00 40.72 202 LEU A N 1
ATOM 1635 C CA . LEU A 1 202 ? 15.312 7.940 -18.681 1.00 40.72 202 LEU A CA 1
ATOM 1636 C C . LEU A 1 202 ? 16.479 8.603 -19.440 1.00 40.72 202 LEU A C 1
ATOM 1638 O O . LEU A 1 202 ? 16.423 8.723 -20.662 1.00 40.72 202 LEU A O 1
ATOM 1642 N N . SER A 1 203 ? 17.543 8.996 -18.733 1.00 37.59 203 SER A N 1
ATOM 1643 C CA . SER A 1 203 ? 18.746 9.611 -19.308 1.00 37.59 203 SER A CA 1
ATOM 1644 C C . SER A 1 203 ? 19.820 8.601 -19.735 1.00 37.59 203 SER A C 1
ATOM 1646 O O . SER A 1 203 ? 20.796 8.989 -20.379 1.00 37.59 203 SER A O 1
ATOM 1648 N N . VAL A 1 204 ? 19.661 7.306 -19.430 1.00 40.56 204 VAL A N 1
ATOM 1649 C CA . VAL A 1 204 ? 20.583 6.269 -19.916 1.00 40.56 204 VAL A CA 1
ATOM 1650 C C . VAL A 1 204 ? 20.197 5.935 -21.353 1.00 40.56 204 VAL A C 1
ATOM 1652 O O . VAL A 1 204 ? 19.328 5.105 -21.614 1.00 40.56 204 VAL A O 1
ATOM 1655 N N . LYS A 1 205 ? 20.819 6.636 -22.307 1.00 36.09 205 LYS A N 1
ATOM 1656 C CA . LYS A 1 205 ? 20.708 6.324 -23.736 1.00 36.09 205 LYS A CA 1
ATOM 1657 C C . LYS A 1 205 ? 20.991 4.835 -23.940 1.00 36.09 205 LYS A C 1
ATOM 1659 O O . LYS A 1 205 ? 22.044 4.345 -23.545 1.00 36.09 205 LYS A O 1
ATOM 1664 N N . ASN A 1 206 ? 20.032 4.149 -24.561 1.00 41.12 206 ASN A N 1
ATOM 1665 C CA . ASN A 1 206 ? 20.105 2.755 -24.982 1.00 41.12 206 ASN A CA 1
ATOM 1666 C C . ASN A 1 206 ? 21.360 2.499 -25.830 1.00 41.12 206 ASN A C 1
ATOM 1668 O O . ASN A 1 206 ? 21.331 2.616 -27.052 1.00 41.12 206 ASN A O 1
ATOM 1672 N N . THR A 1 207 ? 22.453 2.093 -25.202 1.00 38.31 207 THR A N 1
ATOM 1673 C CA . THR A 1 207 ? 23.498 1.319 -25.858 1.00 38.31 207 THR A CA 1
ATOM 1674 C C . THR A 1 207 ? 23.371 -0.094 -25.334 1.00 38.31 207 THR A C 1
ATOM 1676 O O . THR A 1 207 ? 23.752 -0.375 -24.205 1.00 38.31 207 THR A O 1
ATOM 1679 N N . MET A 1 208 ? 22.733 -0.946 -26.136 1.00 35.72 208 MET A N 1
ATOM 1680 C CA . MET A 1 208 ? 22.970 -2.387 -26.310 1.00 35.72 208 MET A CA 1
ATOM 1681 C C . MET A 1 208 ? 21.692 -2.975 -26.905 1.00 35.72 208 MET A C 1
ATOM 1683 O O . MET A 1 208 ? 20.747 -3.352 -26.211 1.00 35.72 208 MET A O 1
ATOM 1687 N N . ALA A 1 209 ? 21.670 -2.990 -28.236 1.00 41.59 209 ALA A N 1
ATOM 1688 C CA . ALA A 1 209 ? 20.801 -3.853 -29.004 1.00 41.59 209 ALA A CA 1
ATOM 1689 C C . ALA A 1 209 ? 21.111 -5.298 -28.598 1.00 41.59 209 ALA A C 1
ATOM 1691 O O . ALA A 1 209 ? 22.143 -5.820 -28.988 1.00 41.59 209 ALA A O 1
ATOM 1692 N N . ASP A 1 210 ? 20.284 -5.865 -27.720 1.00 38.25 210 ASP A N 1
ATOM 1693 C CA . ASP A 1 210 ? 19.911 -7.280 -27.686 1.00 38.25 210 ASP A CA 1
ATOM 1694 C C . ASP A 1 210 ? 18.856 -7.482 -26.581 1.00 38.25 210 ASP A C 1
ATOM 1696 O O . ASP A 1 210 ? 19.154 -7.599 -25.392 1.00 38.25 210 ASP A O 1
ATOM 1700 N N . ASN A 1 211 ? 17.591 -7.528 -27.018 1.00 45.00 211 ASN A N 1
ATOM 1701 C CA . ASN A 1 211 ? 16.340 -7.643 -26.251 1.00 45.00 211 ASN A CA 1
ATOM 1702 C C . ASN A 1 211 ? 15.894 -6.380 -25.488 1.00 45.00 211 ASN A C 1
ATOM 1704 O O . ASN A 1 211 ? 16.115 -6.231 -24.289 1.00 45.00 211 ASN A O 1
ATOM 1708 N N . ASN A 1 212 ? 15.153 -5.530 -26.209 1.00 43.12 212 ASN A N 1
ATOM 1709 C CA . ASN A 1 212 ? 14.439 -4.328 -25.763 1.00 43.12 212 ASN A CA 1
ATOM 1710 C C . ASN A 1 212 ? 13.476 -4.566 -24.578 1.00 43.12 212 ASN A C 1
ATOM 1712 O O . ASN A 1 212 ? 12.258 -4.594 -24.751 1.00 43.12 212 ASN A O 1
ATOM 1716 N N . VAL A 1 213 ? 13.994 -4.688 -23.358 1.00 41.59 213 VAL A N 1
ATOM 1717 C CA . VAL A 1 213 ? 13.217 -4.435 -22.139 1.00 41.59 213 VAL A CA 1
ATOM 1718 C C . VAL A 1 213 ? 13.816 -3.204 -21.485 1.00 41.59 213 VAL A C 1
ATOM 1720 O O . VAL A 1 213 ? 14.771 -3.294 -20.718 1.00 41.59 213 VAL A O 1
ATOM 1723 N N . ILE A 1 214 ? 13.266 -2.040 -21.828 1.00 40.84 214 ILE A N 1
ATOM 1724 C CA . ILE A 1 214 ? 13.547 -0.791 -21.123 1.00 40.84 214 ILE A CA 1
ATOM 1725 C C . ILE A 1 214 ? 13.001 -0.978 -19.703 1.00 40.84 214 ILE A C 1
ATOM 1727 O O . ILE A 1 214 ? 11.790 -0.955 -19.488 1.00 40.84 214 ILE A O 1
ATOM 1731 N N . MET A 1 215 ? 13.887 -1.245 -18.743 1.00 45.53 215 MET A N 1
ATOM 1732 C CA . MET A 1 215 ? 13.533 -1.268 -17.327 1.00 45.53 215 MET A CA 1
ATOM 1733 C C . MET A 1 215 ? 13.324 0.179 -16.892 1.00 45.53 215 MET A C 1
ATOM 1735 O O . MET A 1 215 ? 14.278 0.916 -16.667 1.00 45.53 215 MET A O 1
ATOM 1739 N N . ILE A 1 216 ? 12.065 0.603 -16.844 1.00 54.41 216 ILE A N 1
ATOM 1740 C CA . ILE A 1 216 ? 11.697 1.913 -16.317 1.00 54.41 216 ILE A CA 1
ATOM 1741 C C . ILE A 1 216 ? 11.780 1.809 -14.787 1.00 54.41 216 ILE A C 1
ATOM 1743 O O . ILE A 1 216 ? 11.015 1.025 -14.221 1.00 54.41 216 ILE A O 1
ATOM 1747 N N . PRO A 1 217 ? 12.668 2.550 -14.100 1.00 71.88 217 PRO A N 1
ATOM 1748 C CA . PRO A 1 217 ? 12.719 2.529 -12.644 1.00 71.88 217 PRO A CA 1
ATOM 1749 C C . PRO A 1 217 ? 11.415 3.107 -12.097 1.00 71.88 217 PRO A C 1
ATOM 1751 O O . PRO A 1 217 ? 10.970 4.202 -12.467 1.00 71.88 217 PRO A O 1
ATOM 1754 N N . LEU A 1 218 ? 10.777 2.351 -11.220 1.00 81.06 218 LEU A N 1
ATOM 1755 C CA . LEU A 1 218 ? 9.546 2.758 -10.560 1.00 81.06 218 LEU A CA 1
ATOM 1756 C C . LEU A 1 218 ? 9.842 3.000 -9.094 1.00 81.06 218 LEU A C 1
ATOM 1758 O O . LEU A 1 218 ? 10.671 2.320 -8.505 1.00 81.06 218 LEU A O 1
ATOM 1762 N N . LYS A 1 219 ? 9.125 3.926 -8.470 1.00 86.19 219 LYS A N 1
ATOM 1763 C CA . LYS A 1 219 ? 9.087 3.986 -7.012 1.00 86.19 219 LYS A CA 1
ATOM 1764 C C . LYS A 1 219 ? 7.676 4.061 -6.490 1.00 86.19 219 LYS A C 1
ATOM 1766 O O . LYS A 1 219 ? 6.858 4.828 -7.009 1.00 86.19 219 LYS A O 1
ATOM 1771 N N . ALA A 1 220 ? 7.412 3.282 -5.450 1.00 91.06 220 ALA A N 1
ATOM 1772 C CA . ALA A 1 220 ? 6.166 3.336 -4.708 1.00 91.06 220 ALA A CA 1
ATOM 1773 C C . ALA A 1 220 ? 6.351 4.245 -3.499 1.00 91.06 220 ALA A C 1
ATOM 1775 O O . ALA A 1 220 ? 7.190 3.982 -2.650 1.00 91.06 220 ALA A O 1
ATOM 1776 N N . ILE A 1 221 ? 5.558 5.303 -3.414 1.00 93.50 221 ILE A N 1
ATOM 1777 C CA . ILE A 1 221 ? 5.407 6.120 -2.215 1.00 93.50 221 ILE A CA 1
ATOM 1778 C C . ILE A 1 221 ? 4.183 5.587 -1.486 1.00 93.50 221 ILE A C 1
ATOM 1780 O O . ILE A 1 221 ? 3.078 5.569 -2.042 1.00 93.50 221 ILE A O 1
ATOM 1784 N N . VAL A 1 222 ? 4.390 5.138 -0.257 1.00 96.31 222 VAL A N 1
ATOM 1785 C CA . VAL A 1 222 ? 3.385 4.451 0.539 1.00 96.31 222 VAL A CA 1
ATOM 1786 C C . VAL A 1 222 ? 3.187 5.183 1.855 1.00 96.31 222 VAL A C 1
ATOM 1788 O O . VAL A 1 222 ? 4.148 5.482 2.554 1.00 96.31 222 VAL A O 1
ATOM 1791 N N . THR A 1 223 ? 1.930 5.420 2.221 1.00 97.50 223 THR A N 1
ATOM 1792 C CA . THR A 1 223 ? 1.548 5.833 3.574 1.00 97.50 223 THR A CA 1
ATOM 1793 C C . THR A 1 223 ? 0.651 4.761 4.170 1.00 97.50 223 THR A C 1
ATOM 1795 O O . THR A 1 223 ? -0.489 4.585 3.733 1.00 97.50 223 THR A O 1
ATOM 1798 N N . LEU A 1 224 ? 1.164 4.048 5.166 1.00 96.50 224 LEU A N 1
ATOM 1799 C CA . LEU A 1 224 ? 0.457 3.017 5.914 1.00 96.50 224 LEU A CA 1
ATOM 1800 C C . LEU A 1 224 ? 0.021 3.591 7.262 1.00 96.50 224 LEU A C 1
ATOM 1802 O O . LEU A 1 224 ? 0.860 3.959 8.073 1.00 96.50 224 LEU A O 1
ATOM 1806 N N . ASN A 1 225 ? -1.286 3.652 7.499 1.00 95.38 225 ASN A N 1
ATOM 1807 C CA . ASN A 1 225 ? -1.888 3.892 8.806 1.00 95.38 225 ASN A CA 1
ATOM 1808 C C . ASN A 1 225 ? -2.522 2.578 9.269 1.00 95.38 225 ASN A C 1
ATOM 1810 O O . ASN A 1 225 ? -3.632 2.244 8.852 1.00 95.38 225 ASN A O 1
ATOM 1814 N N . HIS A 1 226 ? -1.797 1.811 10.070 1.00 92.56 226 HIS A N 1
ATOM 1815 C CA . HIS A 1 226 ? -2.224 0.540 10.631 1.00 92.56 226 HIS A CA 1
ATOM 1816 C C . HIS A 1 226 ? -2.705 0.747 12.067 1.00 92.56 226 HIS A C 1
ATOM 1818 O O . HIS A 1 226 ? -2.015 0.411 13.018 1.00 92.56 226 HIS A O 1
ATOM 1824 N N . PHE A 1 227 ? -3.878 1.351 12.220 1.00 89.75 227 PHE A N 1
ATOM 1825 C CA . PHE A 1 227 ? -4.498 1.586 13.520 1.00 89.75 227 PHE A CA 1
ATOM 1826 C C . PHE A 1 227 ? -5.946 1.096 13.480 1.00 89.75 227 PHE A C 1
ATOM 1828 O O . PHE A 1 227 ? -6.758 1.620 12.708 1.00 89.75 227 PHE A O 1
ATOM 1835 N N . HIS A 1 228 ? -6.251 0.074 14.284 1.00 87.88 228 HIS A N 1
ATOM 1836 C CA . HIS A 1 228 ? -7.546 -0.611 14.290 1.00 87.88 228 HIS A CA 1
ATOM 1837 C C . HIS A 1 228 ? -8.204 -0.507 15.656 1.00 87.88 228 HIS A C 1
ATOM 1839 O O . HIS A 1 228 ? -7.604 -0.821 16.674 1.00 87.88 228 HIS A O 1
ATOM 1845 N N . ASN A 1 229 ? -9.470 -0.103 15.658 1.00 86.25 229 ASN A N 1
ATOM 1846 C CA . ASN A 1 229 ? -10.311 -0.011 16.852 1.00 86.25 229 ASN A CA 1
ATOM 1847 C C . ASN A 1 229 ? -11.295 -1.189 16.962 1.00 86.25 229 ASN A C 1
ATOM 1849 O O . ASN A 1 229 ? -12.372 -1.063 17.538 1.00 86.25 229 ASN A O 1
ATOM 1853 N N . HIS A 1 230 ? -10.959 -2.308 16.326 1.00 83.19 230 HIS A N 1
ATOM 1854 C CA . HIS A 1 230 ? -11.760 -3.522 16.296 1.00 83.19 230 HIS A CA 1
ATOM 1855 C C . HIS A 1 230 ? -10.843 -4.738 16.331 1.00 83.19 230 HIS A C 1
ATOM 1857 O O . HIS A 1 230 ? -9.684 -4.666 15.921 1.00 83.19 230 HIS A O 1
ATOM 1863 N N . MET A 1 231 ? -11.391 -5.875 16.749 1.00 82.25 231 MET A N 1
ATOM 1864 C CA . MET A 1 231 ? -10.662 -7.138 16.733 1.00 82.25 231 MET A CA 1
ATOM 1865 C C . MET A 1 231 ? -10.301 -7.532 15.297 1.00 82.25 231 MET A C 1
ATOM 1867 O O . MET A 1 231 ? -11.127 -7.450 14.379 1.00 82.25 231 MET A O 1
ATOM 1871 N N . LEU A 1 232 ? -9.057 -7.960 15.101 1.00 80.56 232 LEU A N 1
ATOM 1872 C CA . LEU A 1 232 ? -8.549 -8.478 13.834 1.00 80.56 232 LEU A CA 1
ATOM 1873 C C . LEU A 1 232 ? -8.860 -9.976 13.754 1.00 80.56 232 LEU A C 1
ATOM 1875 O O . LEU A 1 232 ? -7.996 -10.829 13.948 1.00 80.56 232 LEU A O 1
ATOM 1879 N N . VAL A 1 233 ? -10.141 -10.288 13.551 1.00 68.25 233 VAL A N 1
ATOM 1880 C CA . VAL A 1 233 ? -10.628 -11.666 13.410 1.00 68.25 233 VAL A CA 1
ATOM 1881 C C . VAL A 1 233 ? -10.558 -12.075 11.943 1.00 68.25 233 VAL A C 1
ATOM 1883 O O . VAL A 1 233 ? -10.798 -11.268 11.045 1.00 68.25 233 VAL A O 1
ATOM 1886 N N . GLU A 1 234 ? -10.220 -13.335 11.698 1.00 55.88 234 GLU A N 1
ATOM 1887 C CA . GLU A 1 234 ? -10.193 -13.906 10.358 1.00 55.88 234 GLU A CA 1
ATOM 1888 C C . GLU A 1 234 ? -11.589 -13.799 9.723 1.00 55.88 234 GLU A C 1
ATOM 1890 O O . GLU A 1 234 ? -12.588 -14.225 10.302 1.00 55.88 234 GLU A O 1
ATOM 1895 N N . ASN A 1 235 ? -11.681 -13.193 8.534 1.00 49.59 235 ASN A N 1
ATOM 1896 C CA . ASN A 1 235 ? -12.892 -13.283 7.725 1.00 49.59 235 ASN A CA 1
ATOM 1897 C C . ASN A 1 235 ? -12.975 -14.723 7.207 1.00 49.59 235 ASN A C 1
ATOM 1899 O O . ASN A 1 235 ? -12.556 -15.007 6.080 1.00 49.59 235 ASN A O 1
ATOM 1903 N N . GLU A 1 236 ? -13.532 -15.636 8.004 1.00 42.03 236 GLU A N 1
ATOM 1904 C CA . GLU A 1 236 ? -14.127 -16.837 7.439 1.00 42.03 236 GLU A CA 1
ATOM 1905 C C . GLU A 1 236 ? -15.151 -16.346 6.419 1.00 42.03 236 GLU A C 1
ATOM 1907 O O . GLU A 1 236 ? -16.163 -15.723 6.748 1.00 42.03 236 GLU A O 1
ATOM 1912 N N . LYS A 1 237 ? -14.843 -16.533 5.133 1.00 39.62 237 LYS A N 1
ATOM 1913 C CA . LYS A 1 237 ? -15.846 -16.410 4.081 1.00 39.62 237 LYS A CA 1
ATOM 1914 C C . LYS A 1 237 ? -17.047 -17.200 4.584 1.00 39.62 237 LYS A C 1
ATOM 1916 O O . LYS A 1 237 ? -16.891 -18.399 4.791 1.00 39.62 237 LYS A O 1
ATOM 1921 N N . LEU A 1 238 ? -18.190 -16.538 4.783 1.00 39.31 238 LEU A N 1
ATOM 1922 C CA . LEU A 1 238 ? -19.482 -17.166 5.048 1.00 39.31 238 LEU A CA 1
ATOM 1923 C C . LEU A 1 238 ? -19.719 -18.247 3.982 1.00 39.31 238 LEU A C 1
ATOM 1925 O O . LEU A 1 238 ? -20.324 -17.999 2.938 1.00 39.31 238 LEU A O 1
ATOM 1929 N N . LYS A 1 239 ? -19.216 -19.461 4.213 1.00 31.88 239 LYS A N 1
ATOM 1930 C CA . LYS A 1 239 ? -19.817 -20.661 3.663 1.00 31.88 239 LYS A CA 1
ATOM 1931 C C . LYS A 1 239 ? -21.182 -20.669 4.319 1.00 31.88 239 LYS A C 1
ATOM 1933 O O . LYS A 1 239 ? -21.263 -20.596 5.540 1.00 31.88 239 LYS A O 1
ATOM 1938 N N . LYS A 1 240 ? -22.239 -20.670 3.507 1.00 33.28 240 LYS A N 1
ATOM 1939 C CA . LYS A 1 240 ? -23.593 -20.967 3.970 1.00 33.28 240 LYS A CA 1
ATOM 1940 C C . LYS A 1 240 ? -23.509 -22.227 4.833 1.00 33.28 240 LYS A C 1
ATOM 1942 O O . LYS A 1 240 ? -23.446 -23.329 4.291 1.00 33.28 240 LYS A O 1
ATOM 1947 N N . ILE A 1 241 ? -23.474 -22.067 6.149 1.00 36.47 241 ILE A N 1
ATOM 1948 C CA . ILE A 1 241 ? -23.891 -23.124 7.050 1.00 36.47 241 ILE A CA 1
ATOM 1949 C C . ILE A 1 241 ? -25.393 -23.150 6.814 1.00 36.47 241 ILE A C 1
ATOM 1951 O O . ILE A 1 241 ? -26.100 -22.205 7.157 1.00 36.47 241 ILE A O 1
ATOM 1955 N N . LYS A 1 242 ? -25.850 -24.151 6.055 1.00 31.30 242 LYS A N 1
ATOM 1956 C CA . LYS A 1 242 ? -27.270 -24.484 6.028 1.00 31.30 242 LYS A CA 1
ATOM 1957 C C . LYS A 1 242 ? -27.658 -24.700 7.485 1.00 31.30 242 LYS A C 1
ATOM 1959 O O . LYS A 1 242 ? -26.996 -25.485 8.160 1.00 31.30 242 LYS A O 1
ATOM 1964 N N . GLU A 1 243 ? -28.667 -23.972 7.945 1.00 31.48 243 GLU A N 1
ATOM 1965 C CA . GLU A 1 243 ? -29.334 -24.249 9.209 1.00 31.48 243 GLU A CA 1
ATOM 1966 C C . GLU A 1 243 ? -29.639 -25.747 9.253 1.00 31.48 243 GLU A C 1
ATOM 1968 O O . GLU A 1 243 ? -30.418 -26.262 8.449 1.00 31.48 243 GLU A O 1
ATOM 1973 N N . ILE A 1 244 ? -28.967 -26.468 10.148 1.00 35.38 244 ILE A N 1
ATOM 1974 C CA . ILE A 1 244 ? -29.479 -27.751 10.600 1.00 35.38 244 ILE A CA 1
ATOM 1975 C C . ILE A 1 244 ? -30.526 -27.365 11.630 1.00 35.38 244 ILE A C 1
ATOM 1977 O O . ILE A 1 244 ? -30.214 -26.940 12.738 1.00 35.38 244 ILE A O 1
ATOM 1981 N N . GLN A 1 245 ? -31.768 -27.409 11.172 1.00 32.72 245 GLN A N 1
ATOM 1982 C CA . GLN A 1 245 ? -32.962 -27.218 11.965 1.00 32.72 245 GLN A CA 1
ATOM 1983 C C . GLN A 1 245 ? -32.926 -28.206 13.139 1.00 32.72 245 GLN A C 1
ATOM 1985 O O . GLN A 1 245 ? -32.932 -29.421 12.929 1.00 32.72 245 GLN A O 1
ATOM 1990 N N . CYS A 1 246 ? -32.862 -27.688 14.366 1.00 27.14 246 CYS A N 1
ATOM 1991 C CA . CYS A 1 246 ? -33.157 -28.471 15.557 1.00 27.14 246 CYS A CA 1
ATOM 1992 C C . CYS A 1 246 ? -34.596 -28.981 15.428 1.00 27.14 246 CYS A C 1
ATOM 1994 O O . CYS A 1 246 ? -35.522 -28.187 15.252 1.00 27.14 246 CYS A O 1
ATOM 1996 N N . LYS A 1 247 ? -34.782 -30.300 15.474 1.00 32.19 247 LYS A N 1
ATOM 1997 C CA . LYS A 1 247 ? -36.082 -30.882 15.789 1.00 32.19 247 LYS A CA 1
ATOM 1998 C C . LYS A 1 247 ? -36.099 -31.134 17.284 1.00 32.19 247 LYS A C 1
ATOM 2000 O O . LYS A 1 247 ? -35.480 -32.083 17.756 1.00 32.19 247 LYS A O 1
ATOM 2005 N N . ASP A 1 248 ? -36.802 -30.261 17.989 1.00 32.91 248 ASP A N 1
ATOM 2006 C CA . ASP A 1 248 ? -37.398 -30.618 19.262 1.00 32.91 248 ASP A CA 1
ATOM 2007 C C . ASP A 1 248 ? -38.419 -31.732 19.007 1.00 32.91 248 ASP A C 1
ATOM 2009 O O . ASP A 1 248 ? -39.298 -31.610 18.151 1.00 32.91 248 ASP A O 1
ATOM 2013 N N . THR A 1 249 ? -38.301 -32.817 19.760 1.00 30.62 249 THR A N 1
ATOM 2014 C CA . THR A 1 249 ? -39.422 -33.716 20.036 1.00 30.62 249 THR A CA 1
ATOM 2015 C C . THR A 1 249 ? -39.430 -33.933 21.536 1.00 30.62 249 THR A C 1
ATOM 2017 O O . THR A 1 249 ? -38.494 -34.493 22.102 1.00 30.62 249 THR A O 1
ATOM 2020 N N . SER A 1 250 ? -40.465 -33.395 22.169 1.00 32.06 250 SER A N 1
ATOM 2021 C CA . SER A 1 250 ? -40.808 -33.568 23.570 1.00 32.06 250 SER A CA 1
ATOM 2022 C C . SER A 1 250 ? -41.339 -34.976 23.846 1.00 32.06 250 SER A C 1
ATOM 2024 O O . SER A 1 250 ? -42.196 -35.441 23.104 1.00 32.06 250 SER A O 1
ATOM 2026 N N . VAL A 1 251 ? -40.854 -35.534 24.962 1.00 31.30 251 VAL A N 1
ATOM 2027 C CA . VAL A 1 251 ? -41.568 -36.279 26.021 1.00 31.30 251 VAL A CA 1
ATOM 2028 C C . VAL A 1 251 ? -42.367 -37.527 25.629 1.00 31.30 251 VAL A C 1
ATOM 2030 O O . VAL A 1 251 ? -43.398 -37.404 24.988 1.00 31.30 251 VAL A O 1
ATOM 2033 N N . GLU A 1 252 ? -41.987 -38.671 26.212 1.00 30.81 252 GLU A N 1
ATOM 2034 C CA . GLU A 1 252 ? -42.931 -39.622 26.824 1.00 30.81 252 GLU A CA 1
ATOM 2035 C C . GLU A 1 252 ? -42.356 -40.144 28.158 1.00 30.81 252 GLU A C 1
ATOM 2037 O O . GLU A 1 252 ? -41.196 -40.555 28.244 1.00 30.81 252 GLU A O 1
ATOM 2042 N N . ASP A 1 253 ? -43.188 -40.040 29.198 1.00 29.70 253 ASP A N 1
ATOM 2043 C CA . ASP A 1 253 ? -43.017 -40.535 30.565 1.00 29.70 253 ASP A CA 1
ATOM 2044 C C . ASP A 1 253 ? -42.992 -42.064 30.628 1.00 29.70 253 ASP A C 1
ATOM 2046 O O . ASP A 1 253 ? -43.805 -42.702 29.971 1.00 29.70 253 ASP A O 1
ATOM 2050 N N . HIS A 1 254 ? -42.207 -42.637 31.549 1.00 33.19 254 HIS A N 1
ATOM 2051 C CA . HIS A 1 254 ? -42.636 -43.819 32.305 1.00 33.19 254 HIS A CA 1
ATOM 2052 C C . HIS A 1 254 ? -42.056 -43.813 33.727 1.00 33.19 254 HIS A C 1
ATOM 2054 O O . HIS A 1 254 ? -40.850 -43.880 33.958 1.00 33.19 254 HIS A O 1
ATOM 2060 N N . THR A 1 255 ? -42.986 -43.742 34.673 1.00 29.17 255 THR A N 1
ATOM 2061 C CA . THR A 1 255 ? -42.901 -44.039 36.103 1.00 29.17 255 THR A CA 1
ATOM 2062 C C . THR A 1 255 ? -42.457 -45.476 36.384 1.00 29.17 255 THR A C 1
ATOM 2064 O O . THR A 1 255 ? -43.024 -46.389 35.794 1.00 29.17 255 THR A O 1
ATOM 2067 N N . THR A 1 256 ? -41.601 -45.680 37.391 1.00 32.06 256 THR A N 1
ATOM 2068 C CA . THR A 1 256 ? -41.794 -46.731 38.411 1.00 32.06 256 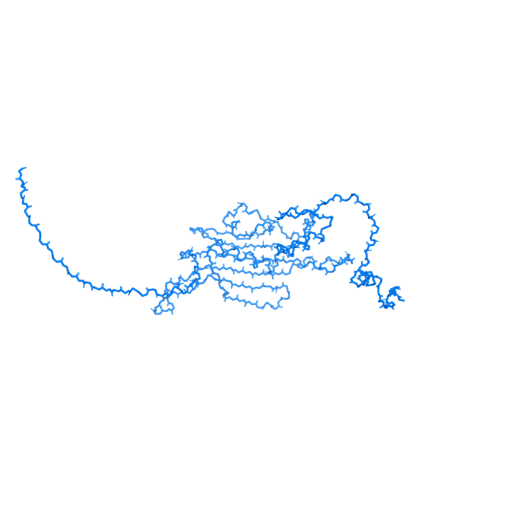THR A CA 1
ATOM 2069 C C . THR A 1 256 ? -41.046 -46.373 39.692 1.00 32.06 256 THR A C 1
ATOM 2071 O O . THR A 1 256 ? -39.863 -46.038 39.671 1.00 32.06 256 THR A O 1
ATOM 2074 N N . GLU A 1 257 ? -41.791 -46.458 40.788 1.00 31.12 257 GLU A N 1
ATOM 2075 C CA . GLU A 1 257 ? -41.397 -46.366 42.189 1.00 31.12 257 GLU A CA 1
ATOM 2076 C C . GLU A 1 257 ? -40.356 -47.430 42.576 1.00 31.12 257 GLU A C 1
ATOM 2078 O O . GLU A 1 257 ? -40.411 -48.562 42.098 1.00 31.12 257 GLU A O 1
ATOM 2083 N N . ASN A 1 258 ? -39.470 -47.106 43.523 1.00 32.84 258 ASN A N 1
ATOM 2084 C CA . ASN A 1 258 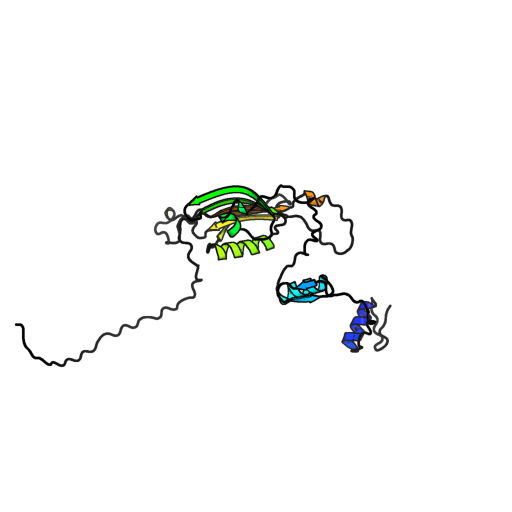? -39.350 -47.935 44.722 1.00 32.84 258 ASN A CA 1
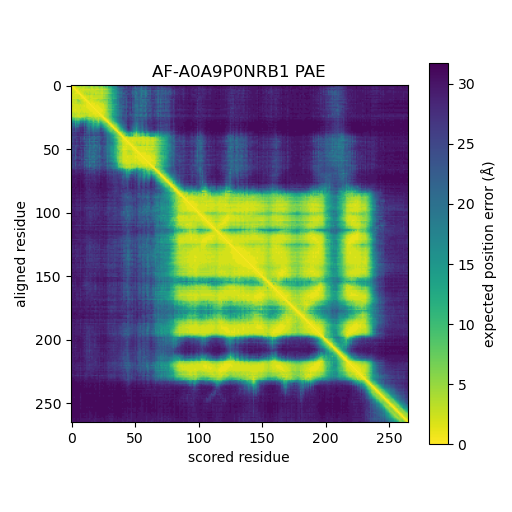ATOM 2085 C C . ASN A 1 258 ? -38.654 -47.191 45.869 1.00 32.84 258 ASN A C 1
ATOM 2087 O O . ASN A 1 258 ? -37.612 -46.559 45.705 1.00 32.84 258 ASN A O 1
ATOM 2091 N N . GLU A 1 259 ? -39.312 -47.266 47.019 1.00 33.38 259 GLU A N 1
ATOM 2092 C CA . GLU A 1 259 ? -39.041 -46.593 48.282 1.00 33.38 259 GLU A CA 1
ATOM 2093 C C . GLU A 1 259 ? -37.920 -47.249 49.126 1.00 33.38 259 GLU A C 1
ATOM 2095 O O . GLU A 1 259 ? -37.469 -48.358 48.847 1.00 33.38 259 GLU A O 1
ATOM 2100 N N . LEU A 1 260 ? -37.659 -46.585 50.270 1.00 31.92 260 LEU A N 1
ATOM 2101 C CA . LEU A 1 260 ? -37.152 -47.083 51.567 1.00 31.92 260 LEU A CA 1
ATOM 2102 C C . LEU A 1 260 ? -35.632 -46.954 51.773 1.00 31.92 260 LEU A C 1
ATOM 2104 O O . LEU A 1 260 ? -34.849 -47.362 50.932 1.00 31.92 260 LEU A O 1
ATOM 2108 N N . LYS A 1 261 ? -35.088 -46.518 52.916 1.00 34.81 261 LYS A N 1
ATOM 2109 C CA . LYS A 1 261 ? -35.502 -45.810 54.150 1.00 34.81 261 LYS A CA 1
ATOM 2110 C C . LYS A 1 261 ? -34.226 -45.801 55.036 1.00 34.81 261 LYS A C 1
ATOM 2112 O O . LYS A 1 261 ? -33.458 -46.752 54.950 1.00 34.81 261 LYS A O 1
ATOM 2117 N N . TYR A 1 262 ? -34.111 -44.828 55.954 1.00 33.66 262 TYR A N 1
ATOM 2118 C CA . TYR A 1 262 ? -33.271 -44.834 57.182 1.00 33.66 262 TYR A CA 1
ATOM 2119 C C . TYR A 1 262 ? -31.738 -44.688 56.977 1.00 33.66 262 TYR A C 1
ATOM 2121 O O . TYR A 1 262 ? -31.176 -45.251 56.055 1.00 33.66 262 TYR A O 1
ATOM 2129 N N . ASN A 1 263 ? -30.950 -43.980 57.795 1.00 35.16 263 ASN A N 1
ATOM 2130 C CA . ASN A 1 263 ? -31.162 -43.298 59.074 1.00 35.16 263 ASN A CA 1
ATOM 2131 C C . ASN A 1 263 ? -30.016 -42.295 59.315 1.00 35.16 263 ASN A C 1
ATOM 2133 O O . ASN A 1 263 ? -28.882 -42.558 58.919 1.00 35.16 263 ASN A O 1
ATOM 2137 N N . ALA A 1 264 ? -30.306 -41.210 60.032 1.00 36.59 264 ALA A N 1
ATOM 2138 C CA . ALA A 1 264 ? -29.311 -40.378 60.700 1.00 36.59 264 ALA A CA 1
ATOM 2139 C C . ALA A 1 264 ? -29.121 -40.866 62.145 1.00 36.59 264 ALA A C 1
ATOM 2141 O O . ALA A 1 264 ? -30.115 -41.108 62.829 1.00 36.59 264 ALA A O 1
ATOM 2142 N N . PHE A 1 265 ? -27.866 -40.973 62.580 1.00 45.22 265 PHE A N 1
ATOM 2143 C CA . PHE A 1 265 ? -27.394 -40.726 63.945 1.00 45.22 265 PHE A CA 1
ATOM 2144 C C . PHE A 1 265 ? -25.972 -40.178 63.850 1.00 45.22 265 PHE A C 1
ATOM 2146 O O . PHE A 1 265 ? -25.211 -40.699 63.001 1.00 45.22 265 PHE A O 1
#

Organism: Aphis gossypii (NCBI:txid80765)

Sequence (265 aa):
MPKCDVCCKEFSLGKNLKRHMVNVHKVPSISKPNITTKESKHKCPLCKLAFVERSSLRRHERSKHQVNITAPIRIKKSIDCITFEPSNLDDFPLLKELVPINYVYKVTCYQQFENNGLKSTFEIADCAVDVFFGWFSELEKKTKVTYRVKSFTKSPSSKIIFNKVYRCIHNTFPNKYRNPHPKHTGCQATLTVRIKICSEALSVKNTMADNNVIMIPLKAIVTLNHFHNHMLVENEKLKKIKEIQCKDTSVEDHTTENELKYNAF

InterPro domains:
  IPR013087 Zinc finger C2H2-type [PS00028] (4-25)
  IPR013087 Zinc finger C2H2-type [PS00028] (44-65)
  IPR013087 Zinc finger C2H2-type [PS50157] (2-25)
  IPR013087 Zinc finger C2H2-type [PS50157] (42-65)
  IPR013087 Zinc finger C2H2-type [SM00355] (2-25)
  IPR013087 Zinc finger C2H2-type [SM00355] (42-65)
  IPR036236 Zinc finger C2H2 superfamily [SSF57667] (3-62)